Protein AF-A0A2D6LCW9-F1 (afdb_monomer_lite)

Radius of gyration: 24.45 Å; chains: 1; bounding box: 60×40×94 Å

Sequence (221 aa):
MKRINLFYSLLGLPATLILLGSCQAVFTYSPLEFLQRDVTSLPPEQQVGRAEDALSSGDTVEMKEAYDAVSSLLEASPEDTELQLLAADLAFGASGVTEVFTSILQDPEALAESTPEDLVEILDTLDLDLIAEGTTLIESAVAAEAEVAAPQLILASASIIASAADEAGGFEELATLDENDPADAEVIDKLESAQQLLGAVEDEGTADLLEMLGIDFSFGG

Secondary structure (DSSP, 8-state):
----SSHHHHHHHHHHHHHHHHHHHHHHT-TTGGGSPPGGGS-HHHHHHHHHHHHHHT-HHHHHHHHHHHHHHHTT-TT-HHHHHHHHHHHHHHHTHHHHHHHHHH-HHHHHH--HHHHHHHHTTS-HHHHHHHHHHHHHHHHTT----HHHHHHHHHHHHHHHHHHHTSTTGGGT--TT-TTTHHHHHHHHHHHHHHHT---HHHHHHHHHTT-------

pLDDT: mean 82.86, std 15.73, range [36.31, 98.25]

Structure (mmCIF, N/CA/C/O backbone):
data_AF-A0A2D6LCW9-F1
#
_entry.id   AF-A0A2D6LCW9-F1
#
loop_
_atom_site.group_PDB
_atom_site.id
_atom_site.type_symbol
_atom_site.label_atom_id
_atom_site.label_alt_id
_atom_site.label_comp_id
_atom_site.label_asym_id
_atom_site.label_entity_id
_atom_site.label_seq_id
_atom_site.pdbx_PDB_ins_code
_atom_site.Cartn_x
_atom_site.Cartn_y
_atom_site.Cartn_z
_atom_site.occupancy
_atom_site.B_iso_or_equiv
_atom_site.auth_seq_id
_atom_site.auth_comp_id
_atom_site.auth_asym_id
_atom_site.auth_atom_id
_atom_site.pdbx_PDB_model_num
ATOM 1 N N . MET A 1 1 ? 38.816 -6.719 63.537 1.00 43.38 1 MET A N 1
ATOM 2 C CA . MET A 1 1 ? 38.985 -7.034 62.100 1.00 43.38 1 MET A CA 1
ATOM 3 C C . MET A 1 1 ? 37.615 -7.378 61.515 1.00 43.38 1 MET A C 1
ATOM 5 O O . MET A 1 1 ? 37.068 -8.406 61.877 1.00 43.38 1 MET A O 1
ATOM 9 N N . LYS A 1 2 ? 37.025 -6.496 60.691 1.00 53.12 2 LYS A N 1
ATOM 10 C CA . LYS A 1 2 ? 35.757 -6.710 59.961 1.00 53.12 2 LYS A CA 1
ATOM 11 C C . LYS A 1 2 ? 36.098 -6.837 58.471 1.00 53.12 2 LYS A C 1
ATOM 13 O O . LYS A 1 2 ? 36.363 -5.832 57.824 1.00 53.12 2 LYS A O 1
ATOM 18 N N . ARG A 1 3 ? 36.169 -8.064 57.953 1.00 55.22 3 ARG A N 1
ATOM 19 C CA . ARG A 1 3 ? 36.434 -8.386 56.538 1.00 55.22 3 ARG A CA 1
ATOM 20 C C . ARG A 1 3 ? 35.425 -9.438 56.069 1.00 55.22 3 ARG A C 1
ATOM 22 O O . ARG A 1 3 ? 35.807 -10.578 55.866 1.00 55.22 3 ARG A O 1
ATOM 29 N N . ILE A 1 4 ? 34.133 -9.103 56.014 1.00 57.94 4 ILE A N 1
ATOM 30 C CA . ILE A 1 4 ? 33.093 -10.060 55.569 1.00 57.94 4 ILE A CA 1
ATOM 31 C C . ILE A 1 4 ? 32.103 -9.464 54.542 1.00 57.94 4 ILE A C 1
ATOM 33 O O . ILE A 1 4 ? 31.451 -10.216 53.832 1.00 57.94 4 ILE A O 1
ATOM 37 N N . ASN A 1 5 ? 32.053 -8.144 54.319 1.00 53.59 5 ASN A N 1
ATOM 38 C CA . ASN A 1 5 ? 30.922 -7.560 53.571 1.00 53.59 5 ASN A CA 1
ATOM 39 C C . ASN A 1 5 ? 31.171 -7.215 52.088 1.00 53.59 5 ASN A C 1
ATOM 41 O O . ASN A 1 5 ? 30.240 -6.770 51.430 1.00 53.59 5 ASN A O 1
ATOM 45 N N . LEU A 1 6 ? 32.375 -7.412 51.533 1.00 53.91 6 LEU A N 1
ATOM 46 C CA . LEU A 1 6 ? 32.642 -7.034 50.131 1.00 53.91 6 LEU A CA 1
ATOM 47 C C . LEU A 1 6 ? 32.265 -8.132 49.113 1.00 53.91 6 LEU A C 1
ATOM 49 O O . LEU A 1 6 ? 31.946 -7.825 47.971 1.00 53.91 6 LEU A O 1
ATOM 53 N N . PHE A 1 7 ? 32.266 -9.406 49.523 1.00 54.88 7 PHE A N 1
ATOM 54 C CA . PHE A 1 7 ? 32.028 -10.541 48.616 1.00 54.88 7 PHE A CA 1
ATOM 55 C C . PHE A 1 7 ? 30.551 -10.704 48.221 1.00 54.88 7 PHE A C 1
ATOM 57 O O . PHE A 1 7 ? 30.253 -11.061 47.085 1.00 54.88 7 PHE A O 1
ATOM 64 N N . TYR A 1 8 ? 29.619 -10.372 49.121 1.00 55.25 8 TYR A N 1
ATOM 65 C CA . TYR A 1 8 ? 28.180 -10.447 48.839 1.00 55.25 8 TYR A CA 1
ATOM 66 C C . TYR A 1 8 ? 27.700 -9.375 47.849 1.00 55.25 8 TYR A C 1
ATOM 68 O O . TYR A 1 8 ? 26.747 -9.615 47.114 1.00 55.25 8 TYR A O 1
ATOM 76 N N . SER A 1 9 ? 28.381 -8.225 47.767 1.00 55.34 9 SER A N 1
ATOM 77 C CA . SER A 1 9 ? 27.997 -7.160 46.829 1.00 55.34 9 SER A CA 1
ATOM 78 C C . SER A 1 9 ? 28.422 -7.449 45.385 1.00 55.34 9 SER A C 1
ATOM 80 O O . SER A 1 9 ? 27.789 -6.943 44.464 1.00 55.34 9 SER A O 1
ATOM 82 N N . LEU A 1 10 ? 29.465 -8.265 45.175 1.00 56.38 10 LEU A N 1
ATOM 83 C CA . LEU A 1 10 ? 29.962 -8.607 43.836 1.00 56.38 10 LEU A CA 1
ATOM 84 C C . LEU A 1 10 ? 29.185 -9.778 43.205 1.00 56.38 10 LEU A C 1
ATOM 86 O O . LEU A 1 10 ? 29.080 -9.857 41.986 1.00 56.38 10 LEU A O 1
ATOM 90 N N . LEU A 1 11 ? 28.613 -10.666 44.030 1.00 57.69 11 LEU A N 1
ATOM 91 C CA . LEU A 1 11 ? 27.822 -11.817 43.572 1.00 57.69 11 LEU A CA 1
ATOM 92 C C . LEU A 1 11 ? 26.332 -11.489 43.349 1.00 57.69 11 LEU A C 1
ATOM 94 O O . LEU A 1 11 ? 25.653 -12.208 42.623 1.00 57.69 11 LEU A O 1
ATOM 98 N N . GLY A 1 12 ? 25.818 -10.410 43.953 1.00 61.44 12 GLY A N 1
ATOM 99 C CA . GLY A 1 12 ? 24.414 -10.003 43.807 1.00 61.44 12 GLY A CA 1
ATOM 100 C C . GLY A 1 12 ? 24.083 -9.369 42.452 1.00 61.44 12 GLY A C 1
ATOM 101 O O . GLY A 1 12 ? 23.011 -9.611 41.911 1.00 61.44 12 GLY A O 1
ATOM 102 N N . LEU A 1 13 ? 25.012 -8.607 41.868 1.00 68.12 13 LEU A N 1
ATOM 103 C CA . LEU A 1 13 ? 24.807 -7.908 40.595 1.00 68.12 13 LEU A CA 1
ATOM 104 C C . LEU A 1 13 ? 24.546 -8.847 39.391 1.00 68.12 13 LEU A C 1
ATOM 106 O O . LEU A 1 13 ? 23.596 -8.585 38.653 1.00 68.12 13 LEU A O 1
ATOM 110 N N . PRO A 1 14 ? 25.287 -9.962 39.196 1.00 69.19 14 PRO A N 1
ATOM 111 C CA . PRO A 1 14 ? 24.982 -10.896 38.111 1.00 69.19 14 PRO A CA 1
ATOM 112 C C . PRO A 1 14 ? 23.673 -11.671 38.332 1.00 69.19 14 PRO A C 1
ATOM 114 O O . PRO A 1 14 ? 22.967 -11.939 37.367 1.00 69.19 14 PRO A O 1
ATOM 117 N N . ALA A 1 15 ? 23.294 -11.983 39.578 1.00 68.75 15 ALA A N 1
ATOM 118 C CA . ALA A 1 15 ? 22.028 -12.665 39.868 1.00 68.75 15 ALA A CA 1
ATOM 119 C C . ALA A 1 15 ? 20.802 -11.789 39.540 1.00 68.75 15 ALA A C 1
ATOM 121 O O . ALA A 1 15 ? 19.811 -12.287 39.007 1.00 68.75 15 ALA A O 1
ATOM 122 N N . THR A 1 16 ? 20.889 -10.480 39.792 1.00 65.25 16 THR A N 1
ATOM 123 C CA . THR A 1 16 ? 19.842 -9.518 39.416 1.00 65.25 16 THR A CA 1
ATOM 124 C C . THR A 1 16 ? 19.761 -9.321 37.898 1.00 65.25 16 THR A C 1
ATOM 126 O O . THR A 1 16 ? 18.662 -9.222 37.360 1.00 65.25 16 THR A O 1
ATOM 129 N N . LEU A 1 17 ? 20.897 -9.325 37.188 1.00 66.69 17 LEU A N 1
ATOM 130 C CA . LEU A 1 17 ? 20.927 -9.238 35.719 1.00 66.69 17 LEU A CA 1
ATOM 131 C C . LEU A 1 17 ? 20.328 -10.482 35.040 1.00 66.69 17 LEU A C 1
ATOM 133 O O . LEU A 1 17 ? 19.620 -10.342 34.047 1.00 66.69 17 LEU A O 1
ATOM 137 N N . ILE A 1 18 ? 20.543 -11.680 35.594 1.00 67.56 18 ILE A N 1
ATOM 138 C CA . ILE A 1 18 ? 19.941 -12.922 35.074 1.00 67.56 18 ILE A CA 1
ATOM 139 C C . ILE A 1 18 ? 18.415 -12.919 35.266 1.00 67.56 18 ILE A C 1
ATOM 141 O O . ILE A 1 18 ? 17.694 -13.305 34.351 1.00 67.56 18 ILE A O 1
ATOM 145 N N . LEU A 1 19 ? 17.917 -12.423 36.406 1.00 62.66 19 LEU A N 1
ATOM 146 C CA . LEU A 1 19 ? 16.476 -12.281 36.665 1.00 62.66 19 LEU A CA 1
ATOM 147 C C . LEU A 1 19 ? 15.796 -11.268 35.729 1.00 62.66 19 LEU A C 1
ATOM 149 O O . LEU A 1 19 ? 14.672 -11.507 35.294 1.00 62.66 19 LEU A O 1
ATOM 153 N N . LEU A 1 20 ? 16.475 -10.168 35.387 1.00 61.16 20 LEU A N 1
ATOM 154 C CA . LEU A 1 20 ? 15.957 -9.168 34.445 1.00 61.16 20 LEU A CA 1
ATOM 155 C C . LEU A 1 20 ? 15.974 -9.673 32.991 1.00 61.16 20 LEU A C 1
ATOM 157 O O . LEU A 1 20 ? 15.027 -9.408 32.254 1.00 61.16 20 LEU A O 1
ATOM 161 N N . GLY A 1 21 ? 16.985 -10.454 32.593 1.00 59.06 21 GLY A N 1
ATOM 162 C CA . GLY A 1 21 ? 17.051 -11.069 31.260 1.00 59.06 21 GLY A CA 1
ATOM 163 C C . GLY A 1 21 ? 15.956 -12.114 31.009 1.00 59.06 21 GLY A C 1
ATOM 164 O O . GLY A 1 21 ? 15.438 -12.212 29.900 1.00 59.06 21 GLY A O 1
ATOM 165 N N . SER A 1 22 ? 15.528 -12.846 32.045 1.00 54.44 22 SER A N 1
ATOM 166 C CA . SER A 1 22 ? 14.415 -13.802 31.942 1.00 54.44 22 SER A CA 1
ATOM 167 C C . SER A 1 22 ? 13.027 -13.161 31.815 1.00 54.44 22 SER A C 1
ATOM 169 O O . SER A 1 22 ? 12.089 -13.852 31.430 1.00 54.44 22 SER A O 1
ATOM 171 N N . CYS A 1 23 ? 12.868 -11.863 32.096 1.00 56.41 23 CYS A N 1
ATOM 172 C CA . CYS A 1 23 ? 11.573 -11.195 31.940 1.00 56.41 23 CYS A CA 1
ATOM 173 C C . CYS A 1 23 ? 11.232 -10.889 30.475 1.00 56.41 23 CYS A C 1
ATOM 175 O O . CYS A 1 23 ? 10.059 -10.933 30.122 1.00 56.41 23 CYS A O 1
ATOM 177 N N . GLN A 1 24 ? 12.213 -10.628 29.604 1.00 53.66 24 GLN A N 1
ATOM 178 C CA . GLN A 1 24 ? 11.909 -10.326 28.198 1.00 53.66 24 GLN A CA 1
ATOM 179 C C . GLN A 1 24 ? 11.411 -11.557 27.426 1.00 53.66 24 GLN A C 1
ATOM 181 O O . GLN A 1 24 ? 10.497 -11.446 26.616 1.00 53.66 24 GLN A O 1
ATOM 186 N N . ALA A 1 25 ? 11.899 -12.757 27.753 1.00 54.72 25 ALA A N 1
ATOM 187 C CA . ALA A 1 25 ? 11.428 -13.987 27.114 1.00 54.72 25 ALA A CA 1
ATOM 188 C C . ALA A 1 25 ? 9.961 -14.340 27.451 1.00 54.72 25 ALA A C 1
ATOM 190 O O . ALA A 1 25 ? 9.296 -14.989 26.652 1.00 54.72 25 ALA A O 1
ATOM 191 N N . VAL A 1 26 ? 9.439 -13.900 28.604 1.00 54.97 26 VAL A N 1
ATOM 192 C CA . VAL A 1 26 ? 8.069 -14.225 29.056 1.00 54.97 26 VAL A CA 1
ATOM 193 C C . VAL A 1 26 ? 7.008 -13.306 28.442 1.00 54.97 26 VAL A C 1
ATOM 195 O O . VAL A 1 26 ? 5.865 -13.725 28.304 1.00 54.97 26 VAL A O 1
ATOM 198 N N . PHE A 1 27 ? 7.361 -12.078 28.047 1.00 52.53 27 PHE A N 1
ATOM 199 C CA . PHE A 1 27 ? 6.427 -11.183 27.350 1.00 52.53 27 PHE A CA 1
ATOM 200 C C . PHE A 1 27 ? 6.440 -11.359 25.829 1.00 52.53 27 PHE A C 1
ATOM 202 O O . PHE A 1 27 ? 5.420 -11.103 25.205 1.00 52.53 27 PHE A O 1
ATOM 209 N N . THR A 1 28 ? 7.549 -11.835 25.252 1.00 54.38 28 THR A N 1
ATOM 210 C CA . THR A 1 28 ? 7.649 -12.058 23.795 1.00 54.38 28 THR A CA 1
ATOM 211 C C . THR A 1 28 ? 7.001 -13.379 23.363 1.00 54.38 28 THR A C 1
ATOM 213 O O . THR A 1 28 ? 6.452 -13.468 22.281 1.00 54.38 28 THR A O 1
ATOM 216 N N . TYR A 1 29 ? 7.008 -14.395 24.233 1.00 52.84 29 TYR A N 1
ATOM 217 C CA . TYR A 1 29 ? 6.177 -15.597 24.105 1.00 52.84 29 TYR A CA 1
ATOM 218 C C . TYR A 1 29 ? 5.198 -15.622 25.275 1.00 52.84 29 TYR A C 1
ATOM 220 O O . TYR A 1 29 ? 5.296 -16.451 26.184 1.00 52.84 29 TYR A O 1
ATOM 228 N N . SER A 1 30 ? 4.304 -14.636 25.317 1.00 56.72 30 SER A N 1
ATOM 229 C CA . SER A 1 30 ? 3.276 -14.596 26.347 1.00 56.72 30 SER A CA 1
ATOM 230 C C . SER A 1 30 ? 2.265 -15.708 26.053 1.00 56.72 30 SER A C 1
ATOM 232 O O . SER A 1 30 ? 1.577 -15.640 25.038 1.00 56.72 30 SER A O 1
ATOM 234 N N . PRO A 1 31 ? 2.063 -16.701 26.942 1.00 59.84 31 PRO A N 1
ATOM 235 C CA . PRO A 1 31 ? 1.003 -17.707 26.800 1.00 59.84 31 PRO A CA 1
ATOM 236 C C . PRO A 1 31 ? -0.416 -17.103 26.895 1.00 59.84 31 PRO A C 1
ATOM 238 O O . PRO A 1 31 ? -1.383 -17.831 27.094 1.00 59.84 31 PRO A O 1
ATOM 241 N N . LEU A 1 32 ? -0.531 -15.774 26.801 1.00 61.75 32 LEU A N 1
ATOM 242 C CA . LEU A 1 32 ? -1.746 -14.980 26.715 1.00 61.75 32 LEU A CA 1
ATOM 243 C C . LEU A 1 32 ? -2.017 -14.488 25.284 1.00 61.75 32 LEU A C 1
ATOM 245 O O . LEU A 1 32 ? -2.926 -13.683 25.130 1.00 61.75 32 LEU A O 1
ATOM 249 N N . GLU A 1 33 ? -1.312 -14.960 24.248 1.00 64.94 33 GLU A N 1
ATOM 250 C CA . GLU A 1 33 ? -1.766 -14.776 22.853 1.00 64.94 33 GLU A CA 1
ATOM 251 C C . GLU A 1 33 ? -3.235 -15.206 22.692 1.00 64.94 33 GLU A C 1
ATOM 253 O O . GLU A 1 33 ? -4.013 -14.522 22.047 1.00 64.94 33 GLU A O 1
ATOM 258 N N . PHE A 1 34 ? -3.686 -16.242 23.416 1.00 67.81 34 PHE A N 1
ATOM 259 C CA . PHE A 1 34 ? -5.104 -16.638 23.422 1.00 67.81 34 PHE A CA 1
ATOM 260 C C . PHE A 1 34 ? -6.062 -15.592 24.034 1.00 67.81 34 PHE A C 1
ATOM 262 O O . PHE A 1 34 ? -7.274 -15.692 23.852 1.00 67.81 34 PHE A O 1
ATOM 269 N N . LEU A 1 35 ? -5.549 -14.645 24.829 1.00 69.31 35 LEU A N 1
ATOM 270 C CA . LEU A 1 35 ? -6.319 -13.522 25.373 1.00 69.31 35 LEU A CA 1
ATOM 271 C C . LEU A 1 35 ? -6.223 -12.270 24.501 1.00 69.31 35 LEU A C 1
ATOM 273 O O . LEU A 1 35 ? -6.911 -11.293 24.814 1.00 69.31 35 LEU A O 1
ATOM 277 N N . GLN A 1 36 ? -5.397 -12.266 23.450 1.00 71.69 36 GLN A N 1
ATOM 278 C CA . GLN A 1 36 ? -5.452 -11.203 22.458 1.00 71.69 36 GLN A CA 1
ATOM 279 C C . GLN A 1 36 ? -6.825 -11.289 21.789 1.00 71.69 36 GLN A C 1
ATOM 281 O O . GLN A 1 36 ? -7.275 -12.348 21.350 1.00 71.69 36 GLN A O 1
ATOM 286 N N . ARG A 1 37 ? -7.576 -10.192 21.890 1.00 74.06 37 ARG A N 1
ATOM 287 C CA . ARG A 1 37 ? -8.973 -10.147 21.473 1.00 74.06 37 ARG A CA 1
ATOM 288 C C . ARG A 1 37 ? -8.981 -10.117 19.950 1.00 74.06 37 ARG A C 1
ATOM 290 O O . ARG A 1 37 ? -8.394 -9.206 19.384 1.00 74.06 37 ARG A O 1
ATOM 297 N N . ASP A 1 38 ? -9.650 -11.086 19.333 1.00 81.94 38 ASP A N 1
ATOM 298 C CA . ASP A 1 38 ? -9.863 -11.130 17.885 1.00 81.94 38 ASP A CA 1
ATOM 299 C C . ASP A 1 38 ? -10.424 -9.783 17.402 1.00 81.94 38 ASP A C 1
ATOM 301 O O . ASP A 1 38 ? -11.496 -9.354 17.853 1.00 81.94 38 ASP A O 1
ATOM 305 N N . VAL A 1 39 ? -9.669 -9.104 16.534 1.00 81.00 39 VAL A N 1
ATOM 306 C CA . VAL A 1 39 ? -9.971 -7.752 16.044 1.00 81.00 39 VAL A CA 1
ATOM 307 C C . VAL A 1 39 ? -11.292 -7.742 15.274 1.00 81.00 39 VAL A C 1
ATOM 309 O O . VAL A 1 39 ? -12.098 -6.825 15.433 1.00 81.00 39 VAL A O 1
ATOM 312 N N . THR A 1 40 ? -11.601 -8.816 14.551 1.00 85.12 40 THR A N 1
ATOM 313 C CA . THR A 1 40 ? -12.844 -8.933 13.773 1.00 85.12 40 THR A CA 1
ATOM 314 C C . THR A 1 40 ? -14.091 -9.030 14.661 1.00 85.12 40 THR A C 1
ATOM 316 O O . THR A 1 40 ? -15.205 -8.723 14.239 1.00 85.12 40 THR A O 1
ATOM 319 N N . SER A 1 41 ? -13.921 -9.402 15.936 1.00 86.38 41 SER A N 1
ATOM 320 C CA . SER A 1 41 ? -15.011 -9.504 16.916 1.00 86.38 41 SER A CA 1
ATOM 321 C C . SER A 1 41 ? -15.340 -8.183 17.626 1.00 86.38 41 SER A C 1
ATOM 323 O O . SER A 1 41 ? -16.285 -8.118 18.424 1.00 86.38 41 SER A O 1
ATOM 325 N N . LEU A 1 42 ? -14.552 -7.127 17.392 1.00 90.44 42 LEU A N 1
ATOM 326 C CA . LEU A 1 42 ? -14.757 -5.818 18.011 1.00 90.44 42 LEU A CA 1
ATOM 327 C C . LEU A 1 42 ? -15.945 -5.076 17.365 1.00 90.44 42 LEU A C 1
ATOM 329 O O . LEU A 1 42 ? -16.265 -5.317 16.205 1.00 90.44 42 LEU A O 1
ATOM 333 N N . PRO A 1 43 ? -16.601 -4.135 18.071 1.00 94.38 43 PRO A N 1
ATOM 334 C CA . PRO A 1 43 ? -17.509 -3.181 17.429 1.00 94.38 43 PRO A CA 1
ATOM 335 C C . PRO A 1 43 ? -16.788 -2.374 16.330 1.00 94.38 43 PRO A C 1
ATOM 337 O O . PRO A 1 43 ? -15.618 -2.060 16.542 1.00 94.38 43 PRO A O 1
ATOM 340 N N . PRO A 1 44 ? -17.462 -1.962 15.236 1.00 94.88 44 PRO A N 1
ATOM 341 C CA . PRO A 1 44 ? -16.819 -1.280 14.103 1.00 94.88 44 PRO A CA 1
ATOM 342 C C . PRO A 1 44 ? -15.927 -0.094 14.496 1.00 94.88 44 PRO A C 1
ATOM 344 O O . PRO A 1 44 ? -14.772 -0.036 14.101 1.00 94.88 44 PRO A O 1
ATOM 347 N N . GLU A 1 45 ? -16.399 0.785 15.385 1.00 94.56 45 GLU A N 1
ATOM 348 C CA . GLU A 1 45 ? -15.614 1.931 15.879 1.00 94.56 45 GLU A CA 1
ATOM 349 C C . GLU A 1 45 ? -14.301 1.513 16.573 1.00 94.56 45 GLU A C 1
ATOM 351 O O . GLU A 1 45 ? -13.298 2.216 16.502 1.00 94.56 45 GLU A O 1
ATOM 356 N N . GLN A 1 46 ? -14.287 0.359 17.251 1.00 94.94 46 GLN A N 1
ATOM 357 C CA . GLN A 1 46 ? -13.075 -0.173 17.883 1.00 94.94 46 GLN A CA 1
ATOM 358 C C . GLN A 1 46 ? -12.141 -0.843 16.872 1.00 94.94 46 GLN A C 1
ATOM 360 O O . GLN A 1 46 ? -10.944 -0.895 17.133 1.00 94.94 46 GLN A O 1
ATOM 365 N N . GLN A 1 47 ? -12.665 -1.360 15.755 1.00 95.69 47 GLN A N 1
ATOM 366 C CA . GLN A 1 47 ? -11.838 -1.888 14.666 1.00 95.69 47 GLN A CA 1
ATOM 367 C C . GLN A 1 47 ? -11.093 -0.749 13.968 1.00 95.69 47 GLN A C 1
ATOM 369 O O . GLN A 1 47 ? -9.881 -0.840 13.817 1.00 95.69 47 GLN A O 1
ATOM 374 N N . VAL A 1 48 ? -11.784 0.357 13.667 1.00 96.94 48 VAL A N 1
ATOM 375 C CA . VAL A 1 48 ? -11.176 1.567 13.084 1.00 96.94 48 VAL A CA 1
ATOM 376 C C . VAL A 1 48 ? -10.080 2.130 13.991 1.00 96.94 48 VAL A C 1
ATOM 378 O O . VAL A 1 48 ? -8.952 2.307 13.549 1.00 96.94 48 VAL A O 1
ATOM 381 N N . GLY A 1 49 ? -10.352 2.309 15.289 1.00 96.31 49 GLY A N 1
ATOM 382 C CA . GLY A 1 49 ? -9.314 2.783 16.215 1.00 96.31 49 GLY A CA 1
ATOM 383 C C . GLY A 1 49 ? -8.115 1.828 16.324 1.00 96.31 49 GLY A C 1
ATOM 384 O O . GLY A 1 49 ? -6.977 2.269 16.441 1.00 96.31 49 GLY A O 1
ATOM 385 N N . ARG A 1 50 ? -8.344 0.508 16.240 1.00 94.44 50 ARG A N 1
ATOM 386 C CA . ARG A 1 50 ? -7.255 -0.482 16.231 1.00 94.44 50 ARG A CA 1
ATOM 387 C C . ARG A 1 50 ? -6.438 -0.422 14.938 1.00 94.44 50 ARG A C 1
ATOM 389 O O . ARG A 1 50 ? -5.231 -0.631 14.994 1.00 94.44 50 ARG A O 1
ATOM 396 N N . ALA A 1 51 ? -7.080 -0.136 13.812 1.00 96.94 51 ALA A N 1
ATOM 397 C CA . ALA A 1 51 ? -6.433 0.078 12.526 1.00 96.94 51 ALA A CA 1
ATOM 398 C C . ALA A 1 51 ? -5.518 1.311 12.527 1.00 96.94 51 ALA A C 1
ATOM 400 O O . ALA A 1 51 ? -4.364 1.219 12.114 1.00 96.94 51 ALA A O 1
ATOM 401 N N . GLU A 1 52 ? -5.980 2.434 13.075 1.00 97.44 52 GLU A N 1
ATOM 402 C CA . GLU A 1 52 ? -5.156 3.641 13.243 1.00 97.44 52 GLU A CA 1
ATOM 403 C C . GLU A 1 52 ? -3.945 3.395 14.167 1.00 97.44 52 GLU A C 1
ATOM 405 O O . GLU A 1 52 ? -2.827 3.850 13.889 1.00 97.44 52 GLU A O 1
ATOM 410 N N . ASP A 1 53 ? -4.144 2.635 15.251 1.00 96.62 53 ASP A N 1
ATOM 411 C CA . ASP A 1 53 ? -3.061 2.205 16.142 1.00 96.62 53 ASP A CA 1
ATOM 412 C C . ASP A 1 53 ? -2.046 1.311 15.403 1.00 96.62 53 ASP A C 1
ATOM 414 O O . ASP A 1 53 ? -0.837 1.477 15.586 1.00 96.62 53 ASP A O 1
ATOM 418 N N . ALA A 1 54 ? -2.521 0.386 14.560 1.00 96.25 54 ALA A N 1
ATOM 419 C CA . ALA A 1 54 ? -1.674 -0.508 13.772 1.00 96.25 54 ALA A CA 1
ATOM 420 C C . ALA A 1 54 ? -0.814 0.275 12.769 1.00 96.25 54 ALA A C 1
ATOM 422 O O . ALA A 1 54 ? 0.402 0.081 12.739 1.00 96.25 54 ALA A O 1
ATOM 423 N N . LEU A 1 55 ? -1.395 1.239 12.044 1.00 96.00 55 LEU A N 1
ATOM 424 C CA . LEU A 1 55 ? -0.641 2.156 11.176 1.00 96.00 55 LEU A CA 1
ATOM 425 C C . LEU A 1 55 ? 0.450 2.908 11.941 1.00 96.00 55 LEU A C 1
ATOM 427 O O . LEU A 1 55 ? 1.595 2.996 11.501 1.00 96.00 55 LEU A O 1
ATOM 431 N N . SER A 1 56 ? 0.110 3.412 13.127 1.00 96.19 56 SER A N 1
ATOM 432 C CA . SER A 1 56 ? 1.044 4.163 13.971 1.00 96.19 56 SER A CA 1
ATOM 433 C C . SER A 1 56 ? 2.179 3.300 14.537 1.00 96.19 56 SER A C 1
ATOM 435 O O . SER A 1 56 ? 3.213 3.835 14.943 1.00 96.19 56 SER A O 1
ATOM 437 N N . SER A 1 57 ? 1.990 1.980 14.609 1.00 95.38 57 SER A N 1
ATOM 438 C CA . SER A 1 57 ? 2.971 1.049 15.171 1.00 95.38 57 SER A CA 1
ATOM 439 C C . SER A 1 57 ? 4.140 0.758 14.227 1.00 95.38 57 SER A C 1
ATOM 441 O O . SER A 1 57 ? 5.242 0.479 14.703 1.00 95.38 57 SER A O 1
ATOM 443 N N . GLY A 1 58 ? 3.913 0.838 12.911 1.00 93.75 58 GLY A N 1
ATOM 444 C CA . GLY A 1 58 ? 4.874 0.381 11.907 1.00 93.75 58 GLY A CA 1
ATOM 445 C C . GLY A 1 58 ? 4.964 -1.146 11.762 1.00 93.75 58 GLY A C 1
ATOM 446 O O . GLY A 1 58 ? 5.784 -1.616 10.986 1.00 93.75 58 GLY A O 1
ATOM 447 N N . ASP A 1 59 ? 4.173 -1.931 12.501 1.00 94.88 59 ASP A N 1
ATOM 448 C CA . ASP A 1 59 ? 4.207 -3.395 12.438 1.00 94.88 59 ASP A CA 1
ATOM 449 C C . ASP A 1 59 ? 3.335 -3.909 11.282 1.00 94.88 59 ASP A C 1
ATOM 451 O O . ASP A 1 59 ? 2.106 -3.817 11.319 1.00 94.88 59 ASP A O 1
ATOM 455 N N . THR A 1 60 ? 3.976 -4.461 10.250 1.00 95.12 60 THR A N 1
ATOM 456 C CA . THR A 1 60 ? 3.306 -4.943 9.033 1.00 95.12 60 THR A CA 1
ATOM 457 C C . THR A 1 60 ? 2.326 -6.086 9.303 1.00 95.12 60 THR A C 1
ATOM 459 O O . THR A 1 60 ? 1.312 -6.203 8.612 1.00 95.12 60 THR A O 1
ATOM 462 N N . VAL A 1 61 ? 2.566 -6.899 10.338 1.00 94.44 61 VAL A N 1
ATOM 463 C CA . VAL A 1 61 ? 1.665 -7.990 10.729 1.00 94.44 61 VAL A CA 1
ATOM 464 C C . VAL A 1 61 ? 0.415 -7.422 11.392 1.00 94.44 61 VAL A C 1
ATOM 466 O O . VAL A 1 61 ? -0.692 -7.796 11.004 1.00 94.44 61 VAL A O 1
ATOM 469 N N . GLU A 1 62 ? 0.565 -6.479 12.332 1.00 94.56 62 GLU A N 1
ATOM 470 C CA . GLU A 1 62 ? -0.594 -5.811 12.946 1.00 94.56 62 GLU A CA 1
ATOM 471 C C . GLU A 1 62 ? -1.411 -5.030 11.904 1.00 94.56 62 GLU A C 1
ATOM 473 O O . GLU A 1 62 ? -2.643 -5.020 11.974 1.00 94.56 62 GLU A O 1
ATOM 478 N N . MET A 1 63 ? -0.755 -4.414 10.914 1.00 97.12 63 MET A N 1
ATOM 479 C CA . MET A 1 63 ? -1.443 -3.735 9.812 1.00 97.12 63 MET A CA 1
ATOM 480 C C . MET A 1 63 ? -2.230 -4.706 8.932 1.00 97.12 63 MET A C 1
ATOM 482 O O . MET A 1 63 ? -3.358 -4.387 8.568 1.00 97.12 63 MET A O 1
ATOM 486 N N . LYS A 1 64 ? -1.696 -5.899 8.628 1.00 96.81 64 LYS A N 1
ATOM 487 C CA . LYS A 1 64 ? -2.424 -6.907 7.837 1.00 96.81 64 LYS A CA 1
ATOM 488 C C . LYS A 1 64 ? -3.667 -7.411 8.575 1.00 96.81 64 LYS A C 1
ATOM 490 O O . LYS A 1 64 ? -4.742 -7.490 7.992 1.00 96.81 64 LYS A O 1
ATOM 495 N N . GLU A 1 65 ? -3.557 -7.684 9.874 1.00 94.75 65 GLU A N 1
ATOM 496 C CA . GLU A 1 65 ? -4.714 -8.088 10.689 1.00 94.75 65 GLU A CA 1
ATOM 497 C C . GLU A 1 65 ? -5.777 -6.982 10.779 1.00 94.75 65 GLU A C 1
ATOM 499 O O . GLU A 1 65 ? -6.982 -7.252 10.751 1.00 94.75 65 GLU A O 1
ATOM 504 N N . ALA A 1 66 ? -5.342 -5.726 10.894 1.00 96.56 66 ALA A N 1
ATOM 505 C CA . ALA A 1 66 ? -6.236 -4.578 10.872 1.00 96.56 66 ALA A CA 1
ATOM 506 C C . ALA A 1 66 ? -6.886 -4.375 9.495 1.00 96.56 66 ALA A C 1
ATOM 508 O O . ALA A 1 66 ? -8.075 -4.060 9.442 1.00 96.56 66 ALA A O 1
ATOM 509 N N . TYR A 1 67 ? -6.143 -4.595 8.407 1.00 97.50 67 TYR A N 1
ATOM 510 C CA . TYR A 1 67 ? -6.654 -4.558 7.039 1.00 97.50 67 TYR A CA 1
ATOM 511 C C . TYR A 1 67 ? -7.806 -5.547 6.867 1.00 97.50 67 TYR A C 1
ATOM 513 O O . TYR A 1 67 ? -8.902 -5.132 6.508 1.00 97.50 67 TYR A O 1
ATOM 521 N N . ASP A 1 68 ? -7.616 -6.817 7.233 1.00 96.31 68 ASP A N 1
ATOM 522 C CA . ASP A 1 68 ? -8.652 -7.851 7.103 1.00 96.31 68 ASP A CA 1
ATOM 523 C C . ASP A 1 68 ? -9.950 -7.477 7.854 1.00 96.31 68 ASP A C 1
ATOM 525 O O . ASP A 1 68 ? -11.071 -7.713 7.378 1.00 96.31 68 ASP A O 1
ATOM 529 N N . ALA A 1 69 ? -9.814 -6.857 9.032 1.00 95.50 69 ALA A N 1
ATOM 530 C CA . ALA A 1 69 ? -10.947 -6.370 9.813 1.00 95.50 69 ALA A CA 1
ATOM 531 C C . ALA A 1 69 ? -11.657 -5.187 9.129 1.00 95.50 69 ALA A C 1
ATOM 533 O O . ALA A 1 69 ? -12.882 -5.207 8.993 1.00 95.50 69 ALA A O 1
ATOM 534 N N . VAL A 1 70 ? -10.909 -4.184 8.657 1.00 96.94 70 VAL A N 1
ATOM 535 C CA . VAL A 1 70 ? -11.469 -3.007 7.969 1.00 96.94 70 VAL A CA 1
ATOM 536 C C . VAL A 1 70 ? -12.085 -3.388 6.620 1.00 96.94 70 VAL A C 1
ATOM 538 O O . VAL A 1 70 ? -13.188 -2.936 6.317 1.00 96.94 70 VAL A O 1
ATOM 541 N N . SER A 1 71 ? -11.464 -4.279 5.849 1.00 95.94 71 SER A N 1
ATOM 542 C CA . SER A 1 71 ? -12.012 -4.804 4.592 1.00 95.94 71 SER A CA 1
ATOM 543 C C . SER A 1 71 ? -13.358 -5.494 4.806 1.00 95.94 71 SER A C 1
ATOM 545 O O . SER A 1 71 ? -14.300 -5.271 4.048 1.00 95.94 71 SER A O 1
ATOM 547 N N . SER A 1 72 ? -13.515 -6.232 5.909 1.00 95.50 72 SER A N 1
ATOM 548 C CA . SER A 1 72 ? -14.809 -6.821 6.284 1.00 95.50 72 SER A CA 1
ATOM 549 C C . SER A 1 72 ? -15.883 -5.764 6.593 1.00 95.50 72 SER A C 1
ATOM 551 O O . SER A 1 72 ? -17.073 -6.003 6.373 1.00 95.50 72 SER A O 1
ATOM 553 N N . LEU A 1 73 ? -15.498 -4.590 7.110 1.00 96.06 73 LEU A N 1
ATOM 554 C CA . LEU A 1 73 ? -16.416 -3.458 7.289 1.00 96.06 73 LEU A CA 1
ATOM 555 C C . LEU A 1 73 ? -16.762 -2.799 5.949 1.00 96.06 73 LEU A C 1
ATOM 557 O O . LEU A 1 73 ? -17.924 -2.453 5.732 1.00 96.06 73 LEU A O 1
ATOM 561 N N . LEU A 1 74 ? -15.788 -2.674 5.045 1.00 96.38 74 LEU A N 1
ATOM 562 C CA . LEU A 1 74 ? -15.985 -2.140 3.695 1.00 96.38 74 LEU A CA 1
ATOM 563 C C . LEU A 1 74 ? -16.931 -2.995 2.855 1.00 96.38 74 LEU A C 1
ATOM 565 O O . LEU A 1 74 ? -17.744 -2.446 2.121 1.00 96.38 74 LEU A O 1
ATOM 569 N N . GLU A 1 75 ? -16.921 -4.321 3.004 1.00 95.56 75 GLU A N 1
ATOM 570 C CA . GLU A 1 75 ? -17.919 -5.179 2.347 1.00 95.56 75 GLU A CA 1
ATOM 571 C C . GLU A 1 75 ? -19.364 -4.796 2.720 1.00 95.56 75 GLU A C 1
ATOM 573 O O . GLU A 1 75 ? -20.288 -4.960 1.917 1.00 95.56 75 GLU A O 1
ATOM 578 N N . ALA A 1 76 ? -19.576 -4.284 3.937 1.00 96.31 76 ALA A N 1
ATOM 579 C CA . ALA A 1 76 ? -20.882 -3.836 4.411 1.00 96.31 76 ALA A CA 1
ATOM 580 C C . ALA A 1 76 ? -21.213 -2.384 4.018 1.00 96.31 76 ALA A C 1
ATOM 582 O O . ALA A 1 76 ? -22.399 -2.053 3.927 1.00 96.31 76 ALA A O 1
ATOM 583 N N . SER A 1 77 ? -20.192 -1.557 3.784 1.00 95.88 77 SER A N 1
ATOM 584 C CA . SER A 1 77 ? -20.295 -0.128 3.465 1.00 95.88 77 SER A CA 1
ATOM 585 C C . SER A 1 77 ? -19.282 0.262 2.373 1.00 95.88 77 SER A C 1
ATOM 587 O O . SER A 1 77 ? -18.340 1.007 2.650 1.00 95.88 77 SER A O 1
ATOM 589 N N . PRO A 1 78 ? -19.429 -0.241 1.134 1.00 95.88 78 PRO A N 1
ATOM 590 C CA . PRO A 1 78 ? -18.424 -0.058 0.086 1.00 95.88 78 PRO A CA 1
ATOM 591 C C . PRO A 1 78 ? -18.269 1.397 -0.361 1.00 95.88 78 PRO A C 1
ATOM 593 O O . PRO A 1 78 ? -17.269 1.731 -0.980 1.00 95.88 78 PRO A O 1
ATOM 596 N N . GLU A 1 79 ? -19.242 2.260 -0.079 1.00 95.75 79 GLU A N 1
ATOM 597 C CA . GLU A 1 79 ? -19.212 3.694 -0.369 1.00 95.75 79 GLU A CA 1
ATOM 598 C C . GLU A 1 79 ? -18.513 4.549 0.701 1.00 95.75 79 GLU A C 1
ATOM 600 O O . GLU A 1 79 ? -18.436 5.768 0.545 1.00 95.75 79 GLU A O 1
ATOM 605 N N . ASP A 1 80 ? -18.052 3.948 1.800 1.00 97.50 80 ASP A N 1
ATOM 606 C CA . ASP A 1 80 ? -17.375 4.669 2.877 1.00 97.50 80 ASP A CA 1
ATOM 607 C C . ASP A 1 80 ? -15.925 4.980 2.484 1.00 97.50 80 ASP A C 1
ATOM 609 O O . ASP A 1 80 ? -15.011 4.175 2.666 1.00 97.50 80 ASP A O 1
ATOM 613 N N . THR A 1 81 ? -15.720 6.165 1.910 1.00 97.75 81 THR A N 1
ATOM 614 C CA . THR A 1 81 ? -14.414 6.602 1.406 1.00 97.75 81 THR A CA 1
ATOM 615 C C . THR A 1 81 ? -13.373 6.758 2.513 1.00 97.75 81 THR A C 1
ATOM 617 O O . THR A 1 81 ? -12.194 6.542 2.262 1.00 97.75 81 THR A O 1
ATOM 620 N N . GLU A 1 82 ? -13.773 7.098 3.745 1.00 97.38 82 GLU A N 1
ATOM 621 C CA . GLU A 1 82 ? -12.833 7.178 4.873 1.00 97.38 82 GLU A CA 1
ATOM 622 C C . GLU A 1 82 ? -12.300 5.783 5.224 1.00 97.38 82 GLU A C 1
ATOM 624 O O . GLU A 1 82 ? -11.091 5.607 5.398 1.00 97.38 82 GLU A O 1
ATOM 629 N N . LEU A 1 83 ? -13.175 4.769 5.245 1.00 97.50 83 LEU A N 1
ATOM 630 C CA . LEU A 1 83 ? -12.751 3.377 5.414 1.00 97.50 83 LEU A CA 1
ATOM 631 C C . LEU A 1 83 ? -11.906 2.875 4.236 1.00 97.50 83 LEU A C 1
ATOM 633 O O . LEU A 1 83 ? -10.961 2.125 4.471 1.00 97.50 83 LEU A O 1
ATOM 637 N N . GLN A 1 84 ? -12.208 3.283 2.997 1.00 98.06 84 GLN A N 1
ATOM 638 C CA . GLN A 1 84 ? -11.408 2.905 1.823 1.00 98.06 84 GLN A CA 1
ATOM 639 C C . GLN A 1 84 ? -9.973 3.419 1.946 1.00 98.06 84 GLN A C 1
ATOM 641 O O . GLN A 1 84 ? -9.034 2.652 1.745 1.00 98.06 84 GLN A O 1
ATOM 646 N N . LEU A 1 85 ? -9.799 4.690 2.321 1.00 97.88 85 LEU A N 1
ATOM 647 C CA . LEU A 1 85 ? -8.478 5.294 2.504 1.00 97.88 85 LEU A CA 1
ATOM 648 C C . LEU A 1 85 ? -7.708 4.643 3.657 1.00 97.88 85 LEU A C 1
ATOM 650 O O . LEU A 1 85 ? -6.529 4.334 3.504 1.00 97.88 85 LEU A O 1
ATOM 654 N N . LEU A 1 86 ? -8.378 4.361 4.779 1.00 98.00 86 LEU A N 1
ATOM 655 C CA . LEU A 1 86 ? -7.760 3.650 5.900 1.00 98.00 86 LEU A CA 1
ATOM 656 C C . LEU A 1 86 ? -7.319 2.233 5.507 1.00 98.00 86 LEU A C 1
ATOM 658 O O . LEU A 1 86 ? -6.220 1.804 5.859 1.00 98.00 86 LEU A O 1
ATOM 662 N N . ALA A 1 87 ? -8.161 1.502 4.774 1.00 98.25 87 ALA A N 1
ATOM 663 C CA . ALA A 1 87 ? -7.821 0.178 4.265 1.00 98.25 87 ALA A CA 1
ATOM 664 C C . ALA A 1 87 ? -6.663 0.237 3.260 1.00 98.25 87 ALA A C 1
ATOM 666 O O . ALA A 1 87 ? -5.791 -0.625 3.307 1.00 98.25 87 ALA A O 1
ATOM 667 N N . ALA A 1 88 ? -6.610 1.261 2.405 1.00 98.06 88 ALA A N 1
ATOM 668 C CA . ALA A 1 88 ? -5.503 1.454 1.476 1.00 98.06 88 ALA A CA 1
ATOM 669 C C . ALA A 1 88 ? -4.176 1.686 2.210 1.00 98.06 88 ALA A C 1
ATOM 671 O O . ALA A 1 88 ? -3.192 1.007 1.920 1.00 98.06 88 ALA A O 1
ATOM 672 N N . ASP A 1 89 ? -4.156 2.577 3.207 1.00 97.81 89 ASP A N 1
ATOM 673 C CA . ASP A 1 89 ? -2.962 2.833 4.025 1.00 97.81 89 ASP A CA 1
ATOM 674 C C . ASP A 1 89 ? -2.479 1.567 4.734 1.00 97.81 89 ASP A C 1
ATOM 676 O O . ASP A 1 89 ? -1.278 1.289 4.779 1.00 97.81 89 ASP A O 1
ATOM 680 N N . LEU A 1 90 ? -3.413 0.782 5.278 1.00 97.88 90 LEU A N 1
ATOM 681 C CA . LEU A 1 90 ? -3.100 -0.487 5.925 1.00 97.88 90 LEU A CA 1
ATOM 682 C C . LEU A 1 90 ? -2.552 -1.510 4.937 1.00 97.88 90 LEU A C 1
ATOM 684 O O . LEU A 1 90 ? -1.578 -2.179 5.265 1.00 97.88 90 LEU A O 1
ATOM 688 N N . ALA A 1 91 ? -3.142 -1.623 3.748 1.00 98.00 91 ALA A N 1
ATOM 689 C CA . ALA A 1 91 ? -2.686 -2.540 2.711 1.00 98.00 91 ALA A CA 1
ATOM 690 C C . ALA A 1 91 ? -1.263 -2.186 2.255 1.00 98.00 91 ALA A C 1
ATOM 692 O O . ALA A 1 91 ? -0.378 -3.043 2.247 1.00 98.00 91 ALA A O 1
ATOM 693 N N . PHE A 1 92 ? -0.997 -0.904 1.990 1.00 96.56 92 PHE A N 1
ATOM 694 C CA . PHE A 1 92 ? 0.342 -0.430 1.655 1.00 96.56 92 PHE A CA 1
ATOM 695 C C . PHE A 1 92 ? 1.339 -0.658 2.796 1.00 96.56 92 PHE A C 1
ATOM 697 O O . PHE A 1 92 ? 2.421 -1.202 2.573 1.00 96.56 92 PHE A O 1
ATOM 704 N N . GLY A 1 93 ? 0.980 -0.316 4.031 1.00 96.50 93 GLY A N 1
ATOM 705 C CA . GLY A 1 93 ? 1.835 -0.563 5.188 1.00 96.50 93 GLY A CA 1
ATOM 706 C C . GLY A 1 93 ? 2.136 -2.052 5.392 1.00 96.50 93 GLY A C 1
ATOM 707 O O . GLY A 1 93 ? 3.298 -2.437 5.499 1.00 96.50 93 GLY A O 1
ATOM 708 N N . ALA A 1 94 ? 1.109 -2.901 5.352 1.00 97.12 94 ALA A N 1
ATOM 709 C CA . ALA A 1 94 ? 1.223 -4.350 5.493 1.00 97.12 94 ALA A CA 1
ATOM 710 C C . ALA A 1 94 ? 2.020 -5.007 4.358 1.00 97.12 94 ALA A C 1
ATOM 712 O O . ALA A 1 94 ? 2.688 -6.014 4.590 1.00 97.12 94 ALA A O 1
ATOM 713 N N . SER A 1 95 ? 1.988 -4.432 3.153 1.00 96.19 95 SER A N 1
ATOM 714 C CA . SER A 1 95 ? 2.753 -4.943 2.013 1.00 96.19 95 SER A CA 1
ATOM 715 C C . SER A 1 95 ? 4.260 -4.709 2.102 1.00 96.19 95 SER A C 1
ATOM 717 O O . SER A 1 95 ? 5.008 -5.321 1.3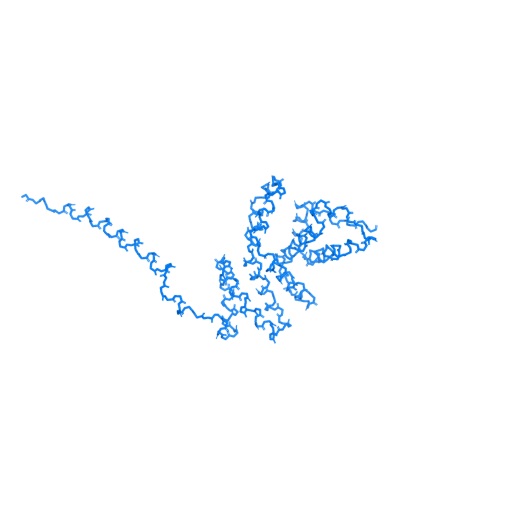44 1.00 96.19 95 SER A O 1
ATOM 719 N N . GLY A 1 96 ? 4.706 -3.810 2.987 1.00 93.94 96 GLY A N 1
ATOM 720 C CA . GLY A 1 96 ? 6.102 -3.383 3.098 1.00 93.94 96 GLY A CA 1
ATOM 721 C C . GLY A 1 96 ? 6.509 -2.269 2.125 1.00 93.94 96 GLY A C 1
ATOM 722 O O . GLY A 1 96 ? 7.611 -1.728 2.247 1.00 93.94 96 GLY A O 1
ATOM 723 N N . VAL A 1 97 ? 5.635 -1.849 1.197 1.00 91.62 97 VAL A N 1
ATOM 724 C CA . VAL A 1 97 ? 5.988 -0.831 0.188 1.00 91.62 97 VAL A CA 1
ATOM 725 C C . VAL A 1 97 ? 6.350 0.515 0.824 1.00 91.62 97 VAL A C 1
ATOM 727 O O . VAL A 1 97 ? 7.235 1.215 0.335 1.00 91.62 97 VAL A O 1
ATOM 730 N N . THR A 1 98 ? 5.741 0.858 1.963 1.00 90.38 98 THR A N 1
ATOM 731 C CA . THR A 1 98 ? 6.036 2.097 2.698 1.00 90.38 98 THR A CA 1
ATOM 732 C C . THR A 1 98 ? 7.479 2.137 3.203 1.00 90.38 98 THR A C 1
ATOM 734 O O . THR A 1 98 ? 8.113 3.196 3.182 1.00 90.38 98 THR A O 1
ATOM 737 N N . GLU A 1 99 ? 8.030 0.998 3.631 1.00 89.19 99 GLU A N 1
ATOM 738 C CA . GLU A 1 99 ? 9.418 0.898 4.094 1.00 89.19 99 GLU A CA 1
ATOM 739 C C . GLU A 1 99 ? 10.394 1.032 2.927 1.00 89.19 99 GLU A C 1
ATOM 741 O O . GLU A 1 99 ? 11.347 1.809 3.012 1.00 89.19 99 GLU A O 1
ATOM 746 N N . VAL A 1 100 ? 10.112 0.348 1.813 1.00 87.94 100 VAL A N 1
ATOM 747 C CA . VAL A 1 100 ? 10.891 0.458 0.572 1.00 87.94 100 VAL A CA 1
ATOM 748 C C . VAL A 1 100 ? 10.904 1.901 0.077 1.00 87.94 100 VAL A C 1
ATOM 750 O O . VAL A 1 100 ? 11.973 2.466 -0.156 1.00 87.94 100 VAL A O 1
ATOM 753 N N . PHE A 1 101 ? 9.738 2.542 -0.003 1.00 83.75 101 PHE A N 1
ATOM 754 C CA . PHE A 1 101 ? 9.624 3.927 -0.453 1.00 83.75 101 PHE A CA 1
ATOM 755 C C . PHE A 1 101 ? 10.361 4.890 0.484 1.00 83.75 101 PHE A C 1
ATOM 757 O O . PHE A 1 101 ? 11.108 5.758 0.037 1.00 83.75 101 PHE A O 1
ATOM 764 N N . THR A 1 102 ? 10.226 4.698 1.798 1.00 84.88 102 THR A N 1
ATOM 765 C CA . THR A 1 102 ? 10.962 5.489 2.794 1.00 84.88 102 THR A CA 1
ATOM 766 C C . THR A 1 102 ? 12.474 5.310 2.655 1.00 84.88 102 THR A C 1
ATOM 768 O O . THR A 1 102 ? 13.212 6.289 2.765 1.00 84.88 102 THR A O 1
ATOM 771 N N . SER A 1 103 ? 12.942 4.089 2.389 1.00 85.19 103 SER A N 1
ATOM 772 C CA . SER A 1 103 ? 14.359 3.804 2.152 1.00 85.19 103 SER A CA 1
ATOM 773 C C . SER A 1 103 ? 14.870 4.513 0.896 1.00 85.19 103 SER A C 1
ATOM 775 O O . SER A 1 103 ? 15.919 5.151 0.943 1.00 85.19 103 SER A O 1
ATOM 777 N N . ILE A 1 104 ? 14.105 4.469 -0.198 1.00 80.56 104 ILE A N 1
ATOM 778 C CA . ILE A 1 104 ? 14.435 5.149 -1.460 1.00 80.56 104 ILE A CA 1
ATOM 779 C C . ILE A 1 104 ? 14.510 6.666 -1.264 1.00 80.56 104 ILE A C 1
ATOM 781 O O . ILE A 1 104 ? 15.451 7.306 -1.723 1.00 80.56 104 ILE A O 1
ATOM 785 N N . LEU A 1 105 ? 13.552 7.259 -0.547 1.00 75.81 105 LEU A N 1
ATOM 786 C CA . LEU A 1 105 ? 13.557 8.699 -0.272 1.00 75.81 105 LEU A CA 1
ATOM 787 C C . LEU A 1 105 ? 14.743 9.141 0.597 1.00 75.81 105 LEU A C 1
ATOM 789 O O . LEU A 1 105 ? 15.166 10.295 0.521 1.00 75.81 105 LEU A O 1
ATOM 793 N N . GLN A 1 106 ? 15.260 8.253 1.446 1.00 84.88 106 GLN A N 1
ATOM 794 C CA . GLN A 1 106 ? 16.425 8.534 2.287 1.00 84.88 106 GLN A CA 1
ATOM 795 C C . GLN A 1 106 ? 17.752 8.377 1.537 1.00 84.88 106 GLN A C 1
ATOM 797 O O . GLN A 1 106 ? 18.717 9.054 1.898 1.00 84.88 106 GLN A O 1
ATOM 802 N N . ASP A 1 107 ? 17.798 7.521 0.514 1.00 85.81 107 ASP A N 1
ATOM 803 C CA . ASP A 1 107 ? 18.982 7.265 -0.307 1.00 85.81 107 ASP A CA 1
ATOM 804 C C . ASP A 1 107 ? 18.612 7.056 -1.792 1.00 85.81 107 ASP A C 1
ATOM 806 O O . ASP A 1 107 ? 18.592 5.928 -2.294 1.00 85.81 107 ASP A O 1
ATOM 810 N N . PRO A 1 108 ? 18.308 8.140 -2.529 1.00 75.50 108 PRO A N 1
ATOM 811 C CA . PRO A 1 108 ? 17.948 8.038 -3.942 1.00 75.50 108 PRO A CA 1
ATOM 812 C 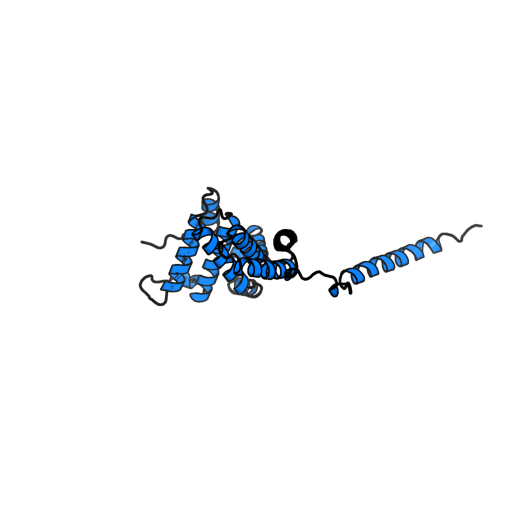C . PRO A 1 108 ? 19.131 7.603 -4.822 1.00 75.50 108 PRO A C 1
ATOM 814 O O . PRO A 1 108 ? 18.922 7.057 -5.906 1.00 75.50 108 PRO A O 1
ATOM 817 N N . GLU A 1 109 ? 20.374 7.818 -4.370 1.00 83.38 109 GLU A N 1
ATOM 818 C CA . GLU A 1 109 ? 21.577 7.367 -5.081 1.00 83.38 109 GLU A CA 1
ATOM 819 C C . GLU A 1 109 ? 21.671 5.837 -5.065 1.00 83.38 109 GLU A C 1
ATOM 821 O O . GLU A 1 109 ? 21.997 5.243 -6.093 1.00 83.38 109 GLU A O 1
ATOM 826 N N . ALA A 1 110 ? 21.291 5.188 -3.957 1.00 79.56 110 ALA A N 1
ATOM 827 C CA . ALA A 1 110 ? 21.222 3.730 -3.887 1.00 79.56 110 ALA A CA 1
ATOM 828 C C . ALA A 1 110 ? 20.266 3.137 -4.931 1.00 79.56 110 ALA A C 1
ATOM 830 O O . ALA A 1 110 ? 20.597 2.120 -5.539 1.00 79.56 110 ALA A O 1
ATOM 831 N N . LEU A 1 111 ? 19.120 3.779 -5.196 1.00 75.56 111 LEU A N 1
ATOM 832 C CA . LEU A 1 111 ? 18.205 3.324 -6.248 1.00 75.56 111 LEU A CA 1
ATOM 833 C C . LEU A 1 111 ? 18.813 3.513 -7.647 1.00 75.56 111 LEU A C 1
ATOM 835 O O . LEU A 1 111 ? 18.716 2.622 -8.484 1.00 75.56 111 LEU A O 1
ATOM 839 N N . ALA A 1 112 ? 19.483 4.641 -7.898 1.00 76.00 112 ALA A N 1
ATOM 840 C CA . ALA A 1 112 ? 20.135 4.903 -9.185 1.00 76.00 112 ALA A CA 1
ATOM 841 C C . ALA A 1 112 ? 21.312 3.948 -9.475 1.00 76.00 112 ALA A C 1
ATOM 843 O O . ALA A 1 112 ? 21.636 3.698 -10.637 1.00 76.00 112 ALA A O 1
ATOM 844 N N . GLU A 1 113 ? 21.959 3.430 -8.431 1.00 82.31 113 GLU A N 1
ATOM 845 C CA . GLU A 1 113 ? 23.027 2.428 -8.521 1.00 82.31 113 GLU A CA 1
ATOM 846 C C . GLU A 1 113 ? 22.512 0.979 -8.455 1.00 82.31 113 GLU A C 1
ATOM 848 O O . GLU A 1 113 ? 23.301 0.052 -8.663 1.00 82.31 113 GLU A O 1
ATOM 853 N N . SER A 1 114 ? 21.215 0.779 -8.192 1.00 79.06 114 SER A N 1
ATOM 854 C CA . SER A 1 114 ? 20.598 -0.546 -8.109 1.00 79.06 114 SER A CA 1
ATOM 855 C C . SER A 1 114 ? 20.596 -1.227 -9.472 1.00 79.06 114 SER A C 1
ATOM 857 O O . SER A 1 114 ? 20.298 -0.627 -10.507 1.00 79.06 114 SER A O 1
ATOM 859 N N . THR A 1 115 ? 20.925 -2.511 -9.478 1.00 81.62 115 THR A N 1
ATOM 860 C CA . THR A 1 115 ? 20.778 -3.363 -10.656 1.00 81.62 115 THR A CA 1
ATOM 861 C C . THR A 1 115 ? 19.333 -3.857 -10.780 1.00 81.62 115 THR A C 1
ATOM 863 O O . THR A 1 115 ? 18.607 -3.877 -9.783 1.00 81.62 115 THR A O 1
ATOM 866 N N . PRO A 1 116 ? 18.887 -4.294 -11.972 1.00 74.62 116 PRO A N 1
ATOM 867 C CA . PRO A 1 116 ? 17.586 -4.945 -12.118 1.00 74.62 116 PRO A CA 1
ATOM 868 C C . PRO A 1 116 ? 17.402 -6.122 -11.152 1.00 74.62 116 PRO A C 1
ATOM 870 O O . PRO A 1 116 ? 16.311 -6.322 -10.630 1.00 74.62 116 PRO A O 1
ATOM 873 N N . GLU A 1 117 ? 18.468 -6.873 -10.861 1.00 80.50 117 GLU A N 1
ATOM 874 C CA . GLU A 1 117 ? 18.433 -7.958 -9.881 1.00 80.50 117 GLU A CA 1
ATOM 875 C C . GLU A 1 117 ? 18.151 -7.473 -8.450 1.00 80.50 117 GLU A C 1
ATOM 877 O O . GLU A 1 117 ? 17.397 -8.133 -7.737 1.00 80.50 117 GLU A O 1
ATOM 882 N N . ASP A 1 118 ? 18.697 -6.321 -8.043 1.00 82.56 118 ASP A N 1
ATOM 883 C CA . ASP A 1 118 ? 18.433 -5.733 -6.720 1.00 82.56 118 ASP A CA 1
ATOM 884 C C . ASP A 1 118 ? 16.964 -5.296 -6.595 1.00 82.56 118 ASP A C 1
ATOM 886 O O . ASP A 1 118 ? 16.333 -5.486 -5.556 1.00 82.56 118 ASP A O 1
ATOM 890 N N . LEU A 1 119 ? 16.392 -4.750 -7.675 1.00 77.44 119 LEU A N 1
ATOM 891 C CA . LEU A 1 119 ? 14.981 -4.360 -7.719 1.00 77.44 119 LEU A CA 1
ATOM 892 C C . LEU A 1 119 ? 14.057 -5.578 -7.643 1.00 77.44 119 LEU A C 1
ATOM 894 O O . LEU A 1 119 ? 13.066 -5.537 -6.919 1.00 77.44 119 LEU A O 1
ATOM 898 N N . VAL A 1 120 ? 14.390 -6.670 -8.336 1.00 78.62 120 VAL A N 1
ATOM 899 C CA . VAL A 1 120 ? 13.635 -7.930 -8.238 1.00 78.62 120 VAL A CA 1
ATOM 900 C C . VAL A 1 120 ? 13.690 -8.489 -6.816 1.00 78.62 120 VAL A C 1
ATOM 902 O O . VAL A 1 120 ? 12.657 -8.898 -6.298 1.00 78.62 120 VAL A O 1
ATOM 905 N N . GLU A 1 121 ? 14.850 -8.456 -6.151 1.00 85.31 121 GLU A N 1
ATOM 906 C CA . GLU A 1 121 ? 14.958 -8.901 -4.754 1.00 85.31 121 GLU A CA 1
ATOM 907 C C . GLU A 1 121 ? 14.089 -8.051 -3.819 1.00 85.31 121 GLU A C 1
ATOM 909 O O . GLU A 1 121 ? 13.443 -8.598 -2.928 1.00 85.31 121 GLU A O 1
ATOM 914 N N . ILE A 1 122 ? 14.015 -6.735 -4.041 1.00 85.06 122 ILE A N 1
ATOM 915 C CA . ILE A 1 122 ? 13.107 -5.856 -3.294 1.00 85.06 122 ILE A CA 1
ATOM 916 C C . ILE A 1 122 ? 11.647 -6.239 -3.556 1.00 85.06 122 ILE A C 1
ATOM 918 O O . ILE A 1 122 ? 10.890 -6.413 -2.601 1.00 85.06 122 ILE A O 1
ATOM 922 N N . LEU A 1 123 ? 11.248 -6.401 -4.820 1.00 83.31 123 LEU A N 1
ATOM 923 C CA . LEU A 1 123 ? 9.873 -6.752 -5.187 1.00 83.31 123 LEU A CA 1
ATOM 924 C C . LEU A 1 123 ? 9.450 -8.114 -4.617 1.00 83.31 123 LEU A C 1
ATOM 926 O O . LEU A 1 123 ? 8.325 -8.238 -4.143 1.00 83.31 123 LEU A O 1
ATOM 930 N N . ASP A 1 124 ? 10.357 -9.093 -4.563 1.00 86.56 124 ASP A N 1
ATOM 931 C CA . ASP A 1 124 ? 10.120 -10.409 -3.948 1.00 86.56 124 ASP A CA 1
ATOM 932 C C . ASP A 1 124 ? 9.831 -10.332 -2.435 1.00 86.56 124 ASP A C 1
ATOM 934 O O . ASP A 1 124 ? 9.297 -11.285 -1.856 1.00 86.56 124 ASP A O 1
ATOM 938 N N . THR A 1 125 ? 10.186 -9.226 -1.767 1.00 89.62 125 THR A N 1
ATOM 939 C CA . THR A 1 125 ? 9.848 -9.007 -0.348 1.00 89.62 125 THR A CA 1
ATOM 940 C C . THR A 1 125 ? 8.480 -8.365 -0.131 1.00 89.62 125 THR A C 1
ATOM 942 O O . THR A 1 125 ? 7.992 -8.377 1.001 1.00 89.62 125 THR A O 1
ATOM 945 N N . LEU A 1 126 ? 7.862 -7.822 -1.183 1.00 91.81 126 LEU A N 1
ATOM 946 C CA . LEU A 1 126 ? 6.597 -7.102 -1.105 1.00 91.81 126 LEU A CA 1
ATOM 947 C C . LEU A 1 126 ? 5.393 -8.029 -1.303 1.00 91.81 126 LEU A C 1
ATOM 949 O O . LEU A 1 126 ? 5.413 -8.954 -2.114 1.00 91.81 126 LEU A O 1
ATOM 953 N N . ASP A 1 127 ? 4.303 -7.744 -0.592 1.00 94.12 127 ASP A N 1
ATOM 954 C CA . ASP A 1 127 ? 3.005 -8.387 -0.834 1.00 94.12 127 ASP A CA 1
ATOM 955 C C . ASP A 1 127 ? 2.284 -7.637 -1.970 1.00 94.12 127 ASP A C 1
ATOM 957 O O . ASP A 1 127 ? 1.550 -6.675 -1.734 1.00 94.12 127 ASP A O 1
ATOM 961 N N . LEU A 1 128 ? 2.562 -8.032 -3.219 1.00 89.19 128 LEU A N 1
ATOM 962 C CA . LEU A 1 128 ? 2.029 -7.363 -4.415 1.00 89.19 128 LEU A CA 1
ATOM 963 C C . LEU A 1 128 ? 0.494 -7.409 -4.494 1.00 89.19 128 LEU A C 1
ATOM 965 O O . LEU A 1 128 ? -0.107 -6.485 -5.043 1.00 89.19 128 LEU A O 1
ATOM 969 N N . ASP A 1 129 ? -0.135 -8.437 -3.916 1.00 93.62 129 ASP A N 1
ATOM 970 C CA . ASP A 1 129 ? -1.595 -8.544 -3.853 1.00 93.62 129 ASP A CA 1
ATOM 971 C C . ASP A 1 129 ? -2.164 -7.423 -2.967 1.00 93.62 129 ASP A C 1
ATOM 973 O O . ASP A 1 129 ? -3.056 -6.688 -3.394 1.00 93.62 129 ASP A O 1
ATOM 977 N N . LEU A 1 130 ? -1.585 -7.210 -1.777 1.00 95.75 130 LEU A N 1
ATOM 978 C CA . LEU A 1 130 ? -1.975 -6.100 -0.897 1.00 95.75 130 LEU A CA 1
ATOM 979 C C . LEU A 1 130 ? -1.717 -4.729 -1.531 1.00 95.75 130 LEU A C 1
ATOM 981 O O . LEU A 1 130 ? -2.514 -3.808 -1.354 1.00 95.75 130 LEU A O 1
ATOM 985 N N . ILE A 1 131 ? -0.621 -4.572 -2.276 1.00 94.50 131 ILE A N 1
ATOM 986 C CA . ILE A 1 131 ? -0.348 -3.326 -3.003 1.00 94.50 131 ILE A CA 1
ATOM 987 C C . ILE A 1 131 ? -1.463 -3.050 -4.018 1.00 94.50 131 ILE A C 1
ATOM 989 O O . ILE A 1 131 ? -2.012 -1.949 -4.036 1.00 94.50 131 ILE A O 1
ATOM 993 N N . ALA A 1 132 ? -1.827 -4.045 -4.830 1.00 92.50 132 ALA A N 1
ATOM 994 C CA . ALA A 1 132 ? -2.880 -3.910 -5.833 1.00 92.50 132 ALA A CA 1
ATOM 995 C C . ALA A 1 132 ? -4.255 -3.619 -5.202 1.00 92.50 132 ALA A C 1
ATOM 997 O O . ALA A 1 132 ? -5.015 -2.784 -5.708 1.00 92.50 132 ALA A O 1
ATOM 998 N N . GLU A 1 133 ? -4.568 -4.261 -4.074 1.00 96.00 133 GLU A N 1
ATOM 999 C CA . GLU A 1 133 ? -5.777 -3.982 -3.291 1.00 96.00 133 GLU A CA 1
ATOM 1000 C C . GLU A 1 133 ? -5.784 -2.540 -2.762 1.00 96.00 133 GLU A C 1
ATOM 1002 O O . GLU A 1 133 ? -6.782 -1.830 -2.925 1.00 96.00 133 GLU A O 1
ATOM 1007 N N . GLY A 1 134 ? -4.666 -2.073 -2.197 1.00 96.88 134 GLY A N 1
ATOM 1008 C CA . GLY A 1 134 ? -4.503 -0.694 -1.731 1.00 96.88 134 GLY A CA 1
ATOM 1009 C C . GLY A 1 134 ? -4.688 0.329 -2.852 1.00 96.88 134 GLY A C 1
ATOM 1010 O O . GLY A 1 134 ? -5.443 1.289 -2.698 1.00 96.88 134 GLY A O 1
ATOM 1011 N N . THR A 1 135 ? -4.084 0.089 -4.016 1.00 96.12 135 THR A N 1
ATOM 1012 C CA . THR A 1 135 ? -4.261 0.922 -5.214 1.00 96.12 135 THR A CA 1
ATOM 1013 C C . THR A 1 135 ? -5.726 0.997 -5.645 1.00 96.12 135 THR A C 1
ATOM 1015 O O . THR A 1 135 ? -6.241 2.095 -5.849 1.00 96.12 135 THR A O 1
ATOM 1018 N N . THR A 1 136 ? -6.423 -0.141 -5.713 1.00 96.00 136 THR A N 1
ATOM 1019 C CA . THR A 1 136 ? -7.844 -0.196 -6.109 1.00 96.00 136 THR A CA 1
ATOM 1020 C C . THR A 1 136 ? -8.730 0.624 -5.164 1.00 96.00 136 THR A C 1
ATOM 1022 O O . THR A 1 136 ? -9.687 1.281 -5.591 1.00 96.00 136 THR A O 1
ATOM 1025 N N . LEU A 1 137 ? -8.420 0.607 -3.864 1.00 97.44 137 LEU A N 1
ATOM 1026 C CA . LEU A 1 137 ? -9.128 1.395 -2.855 1.00 97.44 137 LEU A CA 1
ATOM 1027 C C . LEU A 1 137 ? -8.887 2.901 -3.034 1.00 97.44 137 LEU A C 1
ATOM 1029 O O . LEU A 1 137 ? -9.842 3.674 -2.947 1.00 97.44 137 LEU A O 1
ATOM 1033 N N . ILE A 1 138 ? -7.656 3.319 -3.354 1.00 97.56 138 ILE A N 1
ATOM 1034 C CA . ILE A 1 138 ? -7.350 4.719 -3.691 1.00 97.56 138 ILE A CA 1
ATOM 1035 C C . ILE A 1 138 ? -8.100 5.162 -4.950 1.00 97.56 138 ILE A C 1
ATOM 1037 O O . ILE A 1 138 ? -8.755 6.203 -4.927 1.00 97.56 138 ILE A O 1
ATOM 1041 N N . GLU A 1 139 ? -8.061 4.379 -6.030 1.00 95.00 139 GLU A N 1
ATOM 1042 C CA . GLU A 1 139 ? -8.784 4.694 -7.271 1.00 95.00 139 GLU A CA 1
ATOM 1043 C C . GLU A 1 139 ? -10.295 4.826 -7.025 1.00 95.00 139 GLU A C 1
ATOM 1045 O O . GLU A 1 139 ? -10.936 5.751 -7.530 1.00 95.00 139 GLU A O 1
ATOM 1050 N N . SER A 1 140 ? -10.859 3.951 -6.186 1.00 95.56 140 SER A N 1
ATOM 1051 C CA . SER A 1 140 ? -12.269 4.004 -5.783 1.00 95.56 140 SER A CA 1
ATOM 1052 C C . SER A 1 140 ? -12.603 5.277 -5.000 1.00 95.56 140 SER A C 1
ATOM 1054 O O . SER A 1 140 ? -13.622 5.914 -5.280 1.00 95.56 140 SER A O 1
ATOM 1056 N N . ALA A 1 141 ? -11.736 5.686 -4.070 1.00 96.38 141 ALA A N 1
ATOM 1057 C CA . ALA A 1 141 ? -11.906 6.914 -3.297 1.00 96.38 141 ALA A CA 1
ATOM 1058 C C . ALA A 1 141 ? -11.809 8.165 -4.189 1.00 96.38 141 ALA A C 1
ATOM 1060 O O . ALA A 1 141 ? -12.645 9.065 -4.084 1.00 96.38 141 ALA A O 1
ATOM 1061 N N . VAL A 1 142 ? -10.854 8.198 -5.127 1.00 94.75 142 VAL A N 1
ATOM 1062 C CA . VAL A 1 142 ? -10.717 9.283 -6.116 1.00 94.75 142 VAL A CA 1
ATOM 1063 C C . VAL A 1 142 ? -11.947 9.362 -7.021 1.00 94.75 142 VAL A C 1
ATOM 1065 O O . VAL A 1 142 ? -12.488 10.448 -7.235 1.00 94.75 142 VAL A O 1
ATOM 1068 N N . ALA A 1 143 ? -12.442 8.226 -7.520 1.00 93.94 143 ALA A N 1
ATOM 1069 C CA . ALA A 1 143 ? -13.653 8.174 -8.343 1.00 93.94 143 ALA A CA 1
ATOM 1070 C C . ALA A 1 143 ? -14.912 8.639 -7.585 1.00 93.94 143 ALA A C 1
ATOM 1072 O O . ALA A 1 143 ? -15.862 9.125 -8.203 1.00 93.94 143 ALA A O 1
ATOM 1073 N N . ALA A 1 144 ? -14.913 8.515 -6.256 1.00 95.38 144 ALA A N 1
ATOM 1074 C CA . ALA A 1 144 ? -15.945 9.038 -5.365 1.00 95.38 144 ALA A CA 1
ATOM 1075 C C . ALA A 1 144 ? -15.747 10.522 -4.984 1.00 95.38 144 ALA A C 1
ATOM 1077 O O . ALA A 1 144 ? -16.503 11.036 -4.160 1.00 95.38 144 ALA A O 1
ATOM 1078 N N . GLU A 1 145 ? -14.771 11.212 -5.586 1.00 94.19 145 GLU A N 1
ATOM 1079 C CA . GLU A 1 145 ? -14.399 12.605 -5.295 1.00 94.19 145 GLU A CA 1
ATOM 1080 C C . GLU A 1 145 ? -13.965 12.829 -3.828 1.00 94.19 145 GLU A C 1
ATOM 1082 O O . GLU A 1 145 ? -14.142 13.920 -3.278 1.00 94.19 145 GLU A O 1
ATOM 1087 N N . ALA A 1 146 ? -13.406 11.803 -3.174 1.00 94.88 146 ALA A N 1
ATOM 1088 C CA . ALA A 1 146 ? -12.844 11.932 -1.833 1.00 94.88 146 ALA A CA 1
ATOM 1089 C C . ALA A 1 146 ? -11.533 12.737 -1.844 1.00 94.88 146 ALA A C 1
ATOM 1091 O O . ALA A 1 146 ? -10.773 12.718 -2.812 1.00 94.88 146 ALA A O 1
ATOM 1092 N N . GLU A 1 147 ? -11.245 13.423 -0.737 1.00 94.62 147 GLU A N 1
ATOM 1093 C CA . GLU A 1 147 ? -9.952 14.077 -0.533 1.00 94.62 147 GLU A CA 1
ATOM 1094 C C . GLU A 1 147 ? -8.901 13.015 -0.187 1.00 94.62 147 GLU A C 1
ATOM 1096 O O . GLU A 1 147 ? -8.921 12.443 0.903 1.00 94.62 147 GLU A O 1
ATOM 1101 N N . VAL A 1 148 ? -7.999 12.738 -1.130 1.00 94.56 148 VAL A N 1
ATOM 1102 C CA . VAL A 1 148 ? -6.919 11.756 -0.973 1.00 94.56 148 VAL A CA 1
ATOM 1103 C C . VAL A 1 148 ? -5.605 12.481 -0.718 1.00 94.56 148 VAL A C 1
ATOM 1105 O O . VAL A 1 148 ? -5.276 13.454 -1.401 1.00 94.56 148 VAL A O 1
ATOM 1108 N N . ALA A 1 149 ? -4.830 12.020 0.261 1.00 92.50 149 ALA A N 1
ATOM 1109 C CA . ALA A 1 149 ? -3.567 12.662 0.587 1.00 92.50 149 ALA A CA 1
ATOM 1110 C C . ALA A 1 149 ? -2.528 12.434 -0.525 1.00 92.50 149 ALA A C 1
ATOM 1112 O O . ALA A 1 149 ? -2.404 11.339 -1.072 1.00 92.50 149 ALA A O 1
ATOM 1113 N N . ALA A 1 150 ? -1.705 13.449 -0.804 1.00 90.62 150 ALA A N 1
ATOM 1114 C CA . ALA A 1 150 ? -0.648 13.370 -1.817 1.00 90.62 150 ALA A CA 1
ATOM 1115 C C . ALA A 1 150 ? 0.271 12.132 -1.682 1.00 90.62 150 ALA A C 1
ATOM 1117 O O . ALA A 1 150 ? 0.530 11.490 -2.700 1.00 90.62 150 ALA A O 1
ATOM 1118 N N . PRO A 1 151 ? 0.727 11.724 -0.475 1.00 88.88 151 PRO A N 1
ATOM 1119 C CA . PRO A 1 151 ? 1.530 10.509 -0.332 1.00 88.88 151 PRO A CA 1
ATOM 1120 C C . PRO A 1 151 ? 0.809 9.236 -0.795 1.00 88.88 151 PRO A C 1
ATOM 1122 O O . PRO A 1 151 ? 1.451 8.369 -1.378 1.00 88.88 151 PRO A O 1
ATOM 1125 N N . GLN A 1 152 ? -0.507 9.137 -0.585 1.00 92.75 152 GLN A N 1
ATOM 1126 C CA . GLN A 1 152 ? -1.307 7.983 -1.010 1.00 92.75 152 GLN A CA 1
ATOM 1127 C C . GLN A 1 152 ? -1.429 7.930 -2.534 1.00 92.75 152 GLN A C 1
ATOM 1129 O O . GLN A 1 152 ? -1.254 6.869 -3.125 1.00 92.75 152 GLN A O 1
ATOM 1134 N N . LEU A 1 153 ? -1.660 9.081 -3.176 1.00 93.31 153 LEU A N 1
ATOM 1135 C CA . LEU A 1 153 ? -1.701 9.190 -4.637 1.00 93.31 153 LEU A CA 1
ATOM 1136 C C . LEU A 1 153 ? -0.355 8.822 -5.266 1.00 93.31 153 LEU A C 1
ATOM 1138 O O . LEU A 1 153 ? -0.319 8.055 -6.226 1.00 93.31 153 LEU A O 1
ATOM 1142 N N . ILE A 1 154 ? 0.753 9.323 -4.711 1.00 89.31 154 ILE A N 1
ATOM 1143 C CA . ILE A 1 154 ? 2.107 8.996 -5.180 1.00 89.31 154 ILE A CA 1
ATOM 1144 C C . ILE A 1 154 ? 2.367 7.495 -5.047 1.00 89.31 154 ILE A C 1
ATOM 1146 O O . ILE A 1 154 ? 2.854 6.875 -5.992 1.00 89.31 154 ILE A O 1
ATOM 1150 N N . LEU A 1 155 ? 2.026 6.912 -3.896 1.00 90.62 155 LEU A N 1
ATOM 1151 C CA . LEU A 1 155 ? 2.255 5.498 -3.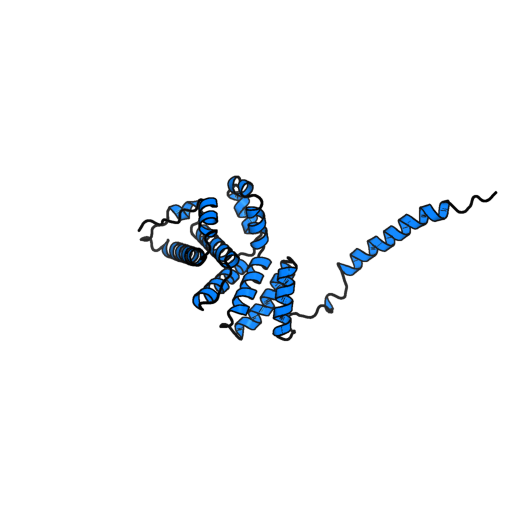638 1.00 90.62 155 LEU A CA 1
ATOM 1152 C C . LEU A 1 155 ? 1.424 4.615 -4.571 1.00 90.62 155 LEU A C 1
ATOM 1154 O O . LEU A 1 155 ? 1.991 3.760 -5.246 1.00 90.62 155 LEU A O 1
ATOM 1158 N N . ALA A 1 156 ? 0.123 4.891 -4.696 1.00 93.81 156 ALA A N 1
ATOM 1159 C CA . ALA A 1 156 ? -0.761 4.187 -5.618 1.00 93.81 156 ALA A CA 1
ATOM 1160 C C . ALA A 1 156 ? -0.272 4.295 -7.070 1.00 93.81 156 ALA A C 1
ATOM 1162 O O . ALA A 1 156 ? -0.225 3.290 -7.774 1.00 93.81 156 ALA A O 1
ATOM 1163 N N . SER A 1 157 ? 0.171 5.480 -7.501 1.00 91.50 157 SER A N 1
ATOM 1164 C CA . SER A 1 157 ? 0.714 5.688 -8.851 1.00 91.50 157 SER A CA 1
ATOM 1165 C C . SER A 1 157 ? 1.985 4.875 -9.088 1.00 91.50 157 SER A C 1
ATOM 1167 O O . SER A 1 157 ? 2.112 4.212 -10.115 1.00 91.50 157 SER A O 1
ATOM 1169 N N . ALA A 1 158 ? 2.919 4.882 -8.132 1.00 88.62 158 ALA A N 1
ATOM 1170 C CA . ALA A 1 158 ? 4.143 4.088 -8.211 1.00 88.62 158 ALA A CA 1
ATOM 1171 C C . ALA A 1 158 ? 3.835 2.584 -8.287 1.00 88.62 158 ALA A C 1
ATOM 1173 O O . ALA A 1 158 ? 4.463 1.865 -9.064 1.00 88.62 158 ALA A O 1
ATOM 1174 N N . SER A 1 159 ? 2.838 2.118 -7.533 1.00 89.31 159 SER A N 1
ATOM 1175 C CA . SER A 1 159 ? 2.356 0.737 -7.577 1.00 89.31 159 SER A CA 1
ATOM 1176 C C . SER A 1 159 ? 1.774 0.354 -8.939 1.00 89.31 159 SER A C 1
ATOM 1178 O O . SER A 1 159 ? 2.109 -0.707 -9.466 1.00 89.31 159 SER A O 1
ATOM 1180 N N . ILE A 1 160 ? 0.966 1.228 -9.549 1.00 91.12 160 ILE A N 1
ATOM 1181 C CA . ILE A 1 160 ? 0.423 1.004 -10.897 1.00 91.12 160 ILE A CA 1
ATOM 1182 C C . ILE A 1 160 ? 1.551 0.933 -11.929 1.00 91.12 160 ILE A C 1
ATOM 1184 O O . ILE A 1 160 ? 1.560 0.024 -12.755 1.00 91.12 160 ILE A O 1
ATOM 1188 N N . ILE A 1 161 ? 2.529 1.842 -11.862 1.00 87.69 161 ILE A N 1
ATOM 1189 C CA . ILE A 1 161 ? 3.680 1.849 -12.779 1.00 87.69 161 ILE A CA 1
ATOM 1190 C C . ILE A 1 161 ? 4.500 0.562 -12.633 1.00 87.69 161 ILE A C 1
ATOM 1192 O O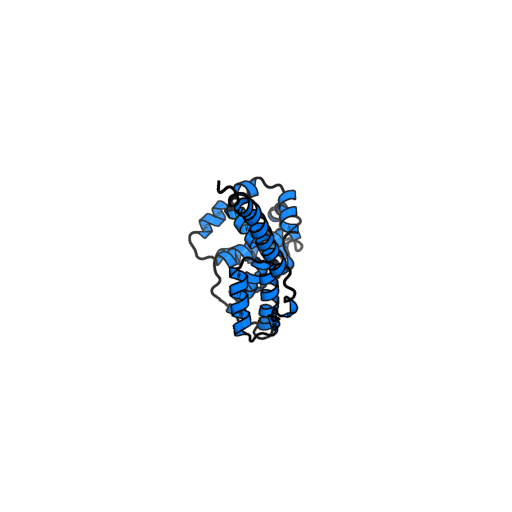 . ILE A 1 161 ? 4.894 -0.024 -13.638 1.00 87.69 161 ILE A O 1
ATOM 1196 N N . ALA A 1 162 ? 4.739 0.097 -11.404 1.00 85.00 162 ALA A N 1
ATOM 1197 C CA . ALA A 1 162 ? 5.449 -1.157 -11.166 1.00 85.00 162 ALA A CA 1
ATOM 1198 C C . ALA A 1 162 ? 4.683 -2.367 -11.730 1.00 85.00 162 ALA A C 1
ATOM 1200 O O . ALA A 1 162 ? 5.285 -3.221 -12.376 1.00 85.00 162 ALA A O 1
ATOM 1201 N N . SER A 1 163 ? 3.357 -2.413 -11.555 1.00 87.44 163 SER A N 1
ATOM 1202 C CA . SER A 1 163 ? 2.508 -3.454 -12.153 1.00 87.44 163 SER A CA 1
ATOM 1203 C C . SER A 1 163 ? 2.527 -3.406 -13.683 1.00 87.44 163 SER A C 1
ATOM 1205 O O . SER A 1 163 ? 2.635 -4.448 -14.324 1.00 87.44 163 SER A O 1
ATOM 1207 N N . ALA A 1 164 ? 2.464 -2.209 -14.270 1.00 87.81 164 ALA A N 1
ATOM 1208 C CA . ALA A 1 164 ? 2.559 -2.015 -15.712 1.00 87.81 164 ALA A CA 1
ATOM 1209 C C . ALA A 1 164 ? 3.921 -2.489 -16.253 1.00 87.81 164 ALA A C 1
ATOM 1211 O O . ALA A 1 164 ? 3.979 -3.145 -17.290 1.00 87.81 164 ALA A O 1
ATOM 1212 N N . ALA A 1 165 ? 5.014 -2.202 -15.536 1.00 84.12 165 ALA A N 1
ATOM 1213 C CA . ALA A 1 165 ? 6.353 -2.666 -15.892 1.00 84.12 165 ALA A CA 1
ATOM 1214 C C . ALA A 1 165 ? 6.458 -4.196 -15.872 1.00 84.12 165 ALA A C 1
ATOM 1216 O O . ALA A 1 165 ? 7.019 -4.772 -16.800 1.00 84.12 165 ALA A O 1
ATOM 1217 N N . ASP A 1 166 ? 5.908 -4.858 -14.850 1.00 84.81 166 ASP A N 1
ATOM 1218 C CA . ASP A 1 166 ? 5.896 -6.325 -14.765 1.00 84.81 166 ASP A CA 1
ATOM 1219 C C . ASP A 1 166 ? 5.146 -6.955 -15.952 1.00 84.81 166 ASP A C 1
ATOM 1221 O O . ASP A 1 166 ? 5.667 -7.846 -16.625 1.00 84.81 166 ASP A O 1
ATOM 1225 N N . GLU A 1 167 ? 3.969 -6.424 -16.292 1.00 88.62 167 GLU A N 1
ATOM 1226 C CA . GLU A 1 167 ? 3.162 -6.908 -17.421 1.00 88.62 167 GLU A CA 1
ATOM 1227 C C . GLU A 1 167 ? 3.812 -6.666 -18.786 1.00 88.62 167 GLU A C 1
ATOM 1229 O O . GLU A 1 167 ? 3.712 -7.519 -19.672 1.00 88.62 167 GLU A O 1
ATOM 1234 N N . ALA A 1 168 ? 4.525 -5.550 -18.947 1.00 88.31 168 ALA A N 1
ATOM 1235 C CA . ALA A 1 168 ? 5.314 -5.262 -20.144 1.00 88.31 168 ALA A CA 1
ATOM 1236 C C . ALA A 1 168 ? 6.583 -6.132 -20.259 1.00 88.31 168 ALA A C 1
ATOM 1238 O O . ALA A 1 168 ? 7.209 -6.180 -21.317 1.00 88.31 168 ALA A O 1
ATOM 1239 N N . GLY A 1 169 ? 6.969 -6.844 -19.194 1.00 85.56 169 GLY A N 1
ATOM 1240 C CA . GLY A 1 169 ? 8.195 -7.643 -19.140 1.00 85.56 169 GLY A CA 1
ATOM 1241 C C . GLY A 1 169 ? 9.449 -6.857 -18.737 1.00 85.56 169 GLY A C 1
ATOM 1242 O O . GLY A 1 169 ? 10.561 -7.335 -18.971 1.00 85.56 169 GLY A O 1
ATOM 1243 N N . GLY A 1 170 ? 9.283 -5.678 -18.134 1.00 81.38 170 GLY A N 1
ATOM 1244 C CA . GLY A 1 170 ? 10.344 -4.826 -17.598 1.00 81.38 170 GLY A CA 1
ATOM 1245 C C . GLY A 1 170 ? 10.066 -3.331 -17.785 1.00 81.38 170 GLY A C 1
ATOM 1246 O O . GLY A 1 170 ? 9.278 -2.922 -18.638 1.00 81.38 170 GLY A O 1
ATOM 1247 N N . PHE A 1 171 ? 10.765 -2.486 -17.019 1.00 81.19 171 PHE A N 1
ATOM 1248 C CA . PHE A 1 171 ? 10.659 -1.025 -17.148 1.00 81.19 171 PHE A CA 1
ATOM 1249 C C . PHE A 1 171 ? 11.161 -0.517 -18.507 1.00 81.19 171 PHE A C 1
ATOM 1251 O O . PHE A 1 171 ? 10.676 0.496 -19.007 1.00 81.19 171 PHE A O 1
ATOM 1258 N N . GLU A 1 172 ? 12.116 -1.211 -19.128 1.00 83.75 172 GLU A N 1
ATOM 1259 C CA . GLU A 1 172 ? 12.653 -0.857 -20.442 1.00 83.75 172 GLU A CA 1
ATOM 1260 C C . GLU A 1 172 ? 11.618 -1.012 -21.563 1.00 83.75 172 GLU A C 1
ATOM 1262 O O . GLU A 1 172 ? 11.651 -0.251 -22.532 1.00 83.75 172 GLU A O 1
ATOM 1267 N N . GLU A 1 173 ? 10.692 -1.963 -21.421 1.00 90.25 173 GLU A N 1
ATOM 1268 C CA . GLU A 1 173 ? 9.640 -2.225 -22.407 1.00 90.25 173 GLU A CA 1
ATOM 1269 C C . GLU A 1 173 ? 8.499 -1.200 -22.319 1.00 90.25 173 GLU A C 1
ATOM 1271 O O . GLU A 1 173 ? 7.796 -0.969 -23.297 1.00 90.25 173 GLU A O 1
ATOM 1276 N N . LEU A 1 174 ? 8.373 -0.459 -21.211 1.00 87.38 174 LEU A N 1
ATOM 1277 C CA . LEU A 1 174 ? 7.416 0.654 -21.136 1.00 87.38 174 LEU A CA 1
ATOM 1278 C C . LEU A 1 174 ? 7.699 1.744 -22.183 1.00 87.38 174 LEU A C 1
ATOM 1280 O O . LEU A 1 174 ? 6.783 2.422 -22.644 1.00 87.38 174 LEU A O 1
ATOM 1284 N N . ALA A 1 175 ? 8.962 1.911 -22.588 1.00 88.56 175 ALA A N 1
ATOM 1285 C CA . ALA A 1 175 ? 9.358 2.881 -23.609 1.00 88.56 175 ALA A CA 1
ATOM 1286 C C . ALA A 1 175 ? 9.102 2.399 -25.050 1.00 88.56 175 ALA A C 1
ATOM 1288 O O . ALA A 1 175 ? 9.293 3.174 -25.993 1.00 88.56 175 ALA A O 1
ATOM 1289 N N . THR A 1 176 ? 8.737 1.127 -25.236 1.00 92.44 176 THR A N 1
ATOM 1290 C CA . THR A 1 176 ? 8.521 0.503 -26.550 1.00 92.44 176 THR A CA 1
ATOM 1291 C C . THR A 1 176 ? 7.043 0.270 -26.869 1.00 92.44 176 THR A C 1
ATOM 1293 O O . THR A 1 176 ? 6.755 -0.115 -28.003 1.00 92.44 176 THR A O 1
ATOM 1296 N N . LEU A 1 177 ? 6.138 0.562 -25.923 1.00 92.31 177 LEU A N 1
ATOM 1297 C CA . LEU A 1 177 ? 4.687 0.412 -26.069 1.00 92.31 177 LEU A CA 1
ATOM 1298 C C . LEU A 1 177 ? 4.140 1.181 -27.286 1.00 92.31 177 LEU A C 1
ATOM 1300 O O . LEU A 1 177 ? 4.504 2.338 -27.527 1.00 92.31 177 LEU A O 1
ATOM 1304 N N . ASP A 1 178 ? 3.235 0.547 -28.033 1.00 94.69 178 ASP A N 1
ATOM 1305 C CA . ASP A 1 178 ? 2.516 1.127 -29.172 1.00 94.69 178 ASP A CA 1
ATOM 1306 C C . ASP A 1 178 ? 1.017 1.231 -28.860 1.00 94.69 178 ASP A C 1
ATOM 1308 O O . ASP A 1 178 ? 0.320 0.229 -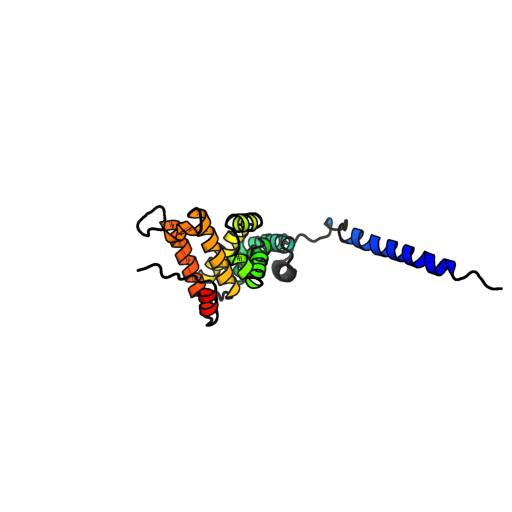28.732 1.00 94.69 178 ASP A O 1
ATOM 1312 N N . GLU A 1 179 ? 0.483 2.456 -28.834 1.00 92.50 179 GLU A N 1
ATOM 1313 C CA . GLU A 1 179 ? -0.954 2.740 -28.648 1.00 92.50 179 GLU A CA 1
ATOM 1314 C C . GLU A 1 179 ? -1.869 2.052 -29.679 1.00 92.50 179 GLU A C 1
ATOM 1316 O O . GLU A 1 179 ? -3.079 1.927 -29.476 1.00 92.50 179 GLU A O 1
ATOM 1321 N N . ASN A 1 180 ? -1.310 1.609 -30.808 1.00 94.81 180 ASN A N 1
ATOM 1322 C CA . ASN A 1 180 ? -2.038 0.905 -31.855 1.00 94.81 180 ASN A CA 1
ATOM 1323 C C . ASN A 1 180 ? -1.956 -0.623 -31.722 1.00 94.81 180 ASN A C 1
ATOM 1325 O O . ASN A 1 180 ? -2.694 -1.317 -32.436 1.00 94.81 180 ASN A O 1
ATOM 1329 N N . ASP A 1 181 ? -1.081 -1.157 -30.864 1.00 95.50 181 ASP A N 1
ATOM 1330 C CA . ASP A 1 181 ? -0.996 -2.591 -30.607 1.00 95.50 181 ASP A CA 1
ATOM 1331 C C . ASP A 1 181 ? -2.009 -2.987 -29.517 1.00 95.50 181 ASP A C 1
ATOM 1333 O O . ASP A 1 181 ? -1.910 -2.553 -28.370 1.00 95.50 181 ASP A O 1
ATOM 1337 N N . PRO A 1 182 ? -3.006 -3.838 -29.825 1.00 94.69 182 PRO A N 1
ATOM 1338 C CA . PRO A 1 182 ? -3.954 -4.302 -28.817 1.00 94.69 182 PRO A CA 1
ATOM 1339 C C . PRO A 1 182 ? -3.313 -5.121 -27.686 1.00 94.69 182 PRO A C 1
ATOM 1341 O O . PRO A 1 182 ? -3.992 -5.352 -26.688 1.00 94.69 182 PRO A O 1
ATOM 1344 N N . ALA A 1 183 ? -2.074 -5.604 -27.838 1.00 94.06 183 ALA A N 1
ATOM 1345 C CA . ALA A 1 183 ? -1.336 -6.257 -26.759 1.00 94.06 183 ALA A CA 1
ATOM 1346 C C . ALA A 1 183 ? -0.877 -5.269 -25.672 1.00 94.06 183 ALA A C 1
ATOM 1348 O O . ALA A 1 183 ? -0.812 -5.659 -24.510 1.00 94.06 183 ALA A O 1
ATOM 1349 N N . ASP A 1 184 ? -0.640 -4.006 -26.036 1.00 95.31 184 ASP A N 1
ATOM 1350 C CA . ASP A 1 184 ? -0.095 -2.978 -25.139 1.00 95.31 184 ASP A CA 1
ATOM 1351 C C . ASP A 1 184 ? -1.196 -2.147 -24.460 1.00 95.31 184 ASP A C 1
ATOM 1353 O O . ASP A 1 184 ? -0.942 -1.430 -23.495 1.00 95.31 184 ASP A O 1
ATOM 1357 N N . ALA A 1 185 ? -2.440 -2.265 -24.938 1.00 95.50 185 ALA A N 1
ATOM 1358 C CA . ALA A 1 185 ? -3.567 -1.444 -24.500 1.00 95.50 185 ALA A CA 1
ATOM 1359 C C . ALA A 1 185 ? -3.824 -1.493 -22.981 1.00 95.50 185 ALA A C 1
ATOM 1361 O O . ALA A 1 185 ? -4.132 -0.466 -22.391 1.00 95.50 185 ALA A O 1
ATOM 1362 N N . GLU A 1 186 ? -3.686 -2.660 -22.344 1.00 94.62 186 GLU A N 1
ATOM 1363 C CA . GLU A 1 186 ? -3.896 -2.807 -20.892 1.00 94.62 186 GLU A CA 1
ATOM 1364 C C . GLU A 1 186 ? -2.801 -2.105 -20.074 1.00 94.62 186 GLU A C 1
ATOM 1366 O O . GLU A 1 186 ? -3.098 -1.411 -19.101 1.00 94.62 186 GLU A O 1
ATOM 1371 N N . VAL A 1 187 ? -1.541 -2.225 -20.504 1.00 93.69 187 VAL A N 1
ATOM 1372 C CA . VAL A 1 187 ? -0.398 -1.556 -19.865 1.00 93.69 187 VAL A CA 1
ATOM 1373 C C . VAL A 1 187 ? -0.518 -0.039 -20.022 1.00 93.69 187 VAL A C 1
ATOM 1375 O O . VAL A 1 187 ? -0.279 0.702 -19.068 1.00 93.69 187 VAL A O 1
ATOM 1378 N N . ILE A 1 188 ? -0.938 0.434 -21.198 1.00 93.88 188 ILE A N 1
ATOM 1379 C CA . ILE A 1 188 ? -1.166 1.860 -21.460 1.00 93.88 188 ILE A CA 1
ATOM 1380 C C . ILE A 1 188 ? -2.296 2.412 -20.580 1.00 93.88 188 ILE A C 1
ATOM 1382 O O . ILE A 1 188 ? -2.082 3.431 -19.927 1.00 93.88 188 ILE A O 1
ATOM 1386 N N . ASP A 1 189 ? -3.441 1.725 -20.479 1.00 94.75 189 ASP A N 1
ATOM 1387 C CA . ASP A 1 189 ? -4.564 2.135 -19.610 1.00 94.75 189 ASP A CA 1
ATOM 1388 C C . ASP A 1 189 ? -4.104 2.315 -18.149 1.00 94.75 189 ASP A C 1
ATOM 1390 O O . ASP A 1 189 ? -4.471 3.279 -17.472 1.00 94.75 189 ASP A O 1
ATOM 1394 N N . LYS A 1 190 ? -3.242 1.415 -17.658 1.00 92.75 190 LYS A N 1
ATOM 1395 C CA . LYS A 1 190 ? -2.641 1.532 -16.322 1.00 92.75 190 LYS A CA 1
ATOM 1396 C C . LYS A 1 190 ? -1.747 2.761 -16.196 1.00 92.75 190 LYS A C 1
ATOM 1398 O O . LYS A 1 190 ? -1.872 3.508 -15.228 1.00 92.75 190 LYS A O 1
ATOM 1403 N N . LEU A 1 191 ? -0.853 2.995 -17.155 1.00 92.25 191 LEU A N 1
ATOM 1404 C CA . LEU A 1 191 ? 0.026 4.168 -17.132 1.00 92.25 191 LEU A CA 1
ATOM 1405 C C . LEU A 1 191 ? -0.771 5.479 -17.179 1.00 92.25 191 LEU A C 1
ATOM 1407 O O . LEU A 1 191 ? -0.412 6.429 -16.481 1.00 92.25 191 LEU A O 1
ATOM 1411 N N . GLU A 1 192 ? -1.874 5.518 -17.927 1.00 93.44 192 GLU A N 1
ATOM 1412 C CA . GLU A 1 192 ? -2.804 6.650 -17.929 1.00 93.44 192 GLU A CA 1
ATOM 1413 C C . GLU A 1 192 ? -3.482 6.836 -16.562 1.00 93.44 192 GLU A C 1
ATOM 1415 O O . GLU A 1 192 ? -3.543 7.967 -16.074 1.00 93.44 192 GLU A O 1
ATOM 1420 N N . SER A 1 193 ? -3.918 5.756 -15.898 1.00 93.00 193 SER A N 1
ATOM 1421 C CA . SER A 1 193 ? -4.455 5.825 -14.525 1.00 93.00 193 SER A CA 1
ATOM 1422 C C . SER A 1 193 ? -3.417 6.383 -13.544 1.00 93.00 193 SER A C 1
ATOM 1424 O O . SER A 1 193 ? -3.691 7.335 -12.808 1.00 93.00 193 SER A O 1
ATOM 1426 N N . ALA A 1 194 ? -2.177 5.882 -13.589 1.00 92.25 194 ALA A N 1
ATOM 1427 C CA . ALA A 1 194 ? -1.085 6.396 -12.763 1.00 92.25 194 ALA A CA 1
ATOM 1428 C C . ALA A 1 194 ? -0.824 7.888 -13.029 1.00 92.25 194 ALA A C 1
ATOM 1430 O O . ALA A 1 194 ? -0.660 8.673 -12.094 1.00 92.25 194 ALA A O 1
ATOM 1431 N N . GLN A 1 195 ? -0.827 8.306 -14.297 1.00 89.75 195 GLN A N 1
ATOM 1432 C CA . GLN A 1 195 ? -0.674 9.710 -14.670 1.00 89.75 195 GLN A CA 1
ATOM 1433 C C . GLN A 1 195 ? -1.841 10.565 -14.162 1.00 89.75 195 GLN A C 1
ATOM 1435 O O . GLN A 1 195 ? -1.620 11.686 -13.698 1.00 89.75 195 GLN A O 1
ATOM 1440 N N . GLN A 1 196 ? -3.072 10.055 -14.216 1.00 91.94 196 GLN A N 1
ATOM 1441 C CA . GLN A 1 196 ? -4.250 10.732 -13.684 1.00 91.94 196 GLN A CA 1
ATOM 1442 C C . GLN A 1 196 ? -4.138 10.934 -12.167 1.00 91.94 196 GLN A C 1
ATOM 1444 O O . GLN A 1 196 ? -4.398 12.040 -11.686 1.00 91.94 196 GLN A O 1
ATOM 1449 N N . LEU A 1 197 ? -3.720 9.907 -11.420 1.00 91.25 197 LEU A N 1
ATOM 1450 C CA . LEU A 1 197 ? -3.500 9.997 -9.974 1.00 91.25 197 LEU A CA 1
ATOM 1451 C C . LEU A 1 197 ? -2.386 10.994 -9.627 1.00 91.25 197 LEU A C 1
ATOM 1453 O O . LEU A 1 197 ? -2.566 11.821 -8.734 1.00 91.25 197 LEU A O 1
ATOM 1457 N N . LEU A 1 198 ? -1.270 10.982 -10.363 1.00 89.00 198 LEU A N 1
ATOM 1458 C CA . LEU A 1 198 ? -0.194 11.967 -10.196 1.00 89.00 198 LEU A CA 1
ATOM 1459 C C . LEU A 1 198 ? -0.661 13.391 -10.518 1.00 89.00 198 LEU A C 1
ATOM 1461 O O . LEU A 1 198 ? -0.313 14.328 -9.805 1.00 89.00 198 LEU A O 1
ATOM 1465 N N . GLY A 1 199 ? -1.478 13.560 -11.559 1.00 86.81 199 GLY A N 1
ATOM 1466 C CA . GLY A 1 199 ? -2.059 14.849 -11.934 1.00 86.81 199 GLY A CA 1
ATOM 1467 C C . GLY A 1 199 ? -3.065 15.393 -10.916 1.00 86.81 199 GLY A C 1
ATOM 1468 O O . GLY A 1 199 ? -3.282 16.603 -10.870 1.00 86.81 199 GLY A O 1
ATOM 1469 N N . ALA A 1 200 ? -3.656 14.524 -10.089 1.00 86.56 200 ALA A N 1
ATOM 1470 C CA . ALA A 1 200 ? -4.525 14.914 -8.981 1.00 86.56 200 ALA A CA 1
ATOM 1471 C C . ALA A 1 200 ? -3.747 15.451 -7.768 1.00 86.56 200 ALA A C 1
ATOM 1473 O O . ALA A 1 200 ? -4.352 16.020 -6.857 1.00 86.56 200 ALA A O 1
ATOM 1474 N N . VAL A 1 201 ? -2.418 15.313 -7.738 1.00 85.00 201 VAL A N 1
ATOM 1475 C CA . VAL A 1 201 ? -1.612 15.920 -6.683 1.00 85.00 201 VAL A CA 1
ATOM 1476 C C . VAL A 1 201 ? -1.454 17.417 -6.964 1.00 85.00 201 VAL A C 1
ATOM 1478 O O . VAL A 1 201 ? -0.560 17.851 -7.679 1.00 85.00 201 VAL A O 1
ATOM 1481 N N . GLU A 1 202 ? -2.341 18.233 -6.395 1.00 67.31 202 GLU A N 1
ATOM 1482 C CA . GLU A 1 202 ? -2.402 19.685 -6.639 1.00 67.31 202 GLU A CA 1
ATOM 1483 C C . GLU A 1 202 ? -1.270 20.513 -5.977 1.00 67.31 202 GLU A C 1
ATOM 1485 O O . GLU A 1 202 ? -1.345 21.743 -5.948 1.00 67.31 202 GLU A O 1
ATOM 1490 N N . ASP A 1 203 ? -0.220 19.889 -5.432 1.00 61.91 203 ASP A N 1
ATOM 1491 C CA . ASP A 1 203 ? 0.820 20.601 -4.674 1.00 61.91 203 ASP A CA 1
ATOM 1492 C C . ASP A 1 203 ? 2.035 20.964 -5.545 1.00 61.91 203 ASP A C 1
ATOM 1494 O O . ASP A 1 203 ? 2.601 20.102 -6.219 1.00 61.91 203 ASP A O 1
ATOM 1498 N N . GLU A 1 204 ? 2.491 22.225 -5.488 1.00 55.12 204 GLU A N 1
ATOM 1499 C CA . GLU A 1 204 ? 3.636 22.752 -6.262 1.00 55.12 204 GLU A CA 1
ATOM 1500 C C . GLU A 1 204 ? 4.923 21.920 -6.060 1.00 55.12 204 GLU A C 1
ATOM 1502 O O . GLU A 1 204 ? 5.800 21.918 -6.922 1.00 55.12 204 GLU A O 1
ATOM 1507 N N . GLY A 1 205 ? 5.024 21.165 -4.958 1.00 56.50 205 GLY A N 1
ATOM 1508 C CA . GLY A 1 205 ? 6.139 20.255 -4.673 1.00 56.50 205 GLY A CA 1
ATOM 1509 C C . GLY A 1 205 ? 6.158 18.948 -5.478 1.00 56.50 205 GLY A C 1
ATOM 1510 O O . GLY A 1 205 ? 7.192 18.281 -5.514 1.00 56.50 205 GLY A O 1
ATOM 1511 N N . THR A 1 206 ? 5.066 18.558 -6.143 1.00 59.12 206 THR A N 1
ATOM 1512 C CA . THR A 1 206 ? 5.063 17.330 -6.965 1.00 59.12 206 THR A CA 1
ATOM 1513 C C . THR A 1 206 ? 5.721 17.487 -8.316 1.00 59.12 206 THR A C 1
ATOM 1515 O O . THR A 1 206 ? 6.340 16.535 -8.782 1.00 59.12 206 THR A O 1
ATOM 1518 N N . ALA A 1 207 ? 5.672 18.680 -8.910 1.00 58.47 207 ALA A N 1
ATOM 1519 C CA . ALA A 1 207 ? 6.467 18.977 -10.096 1.00 58.47 207 ALA A CA 1
ATOM 1520 C C . ALA A 1 207 ? 7.966 18.782 -9.804 1.00 58.47 207 ALA A C 1
ATOM 1522 O O . ALA A 1 207 ? 8.651 18.132 -10.588 1.00 58.47 207 ALA A O 1
ATOM 1523 N N . ASP A 1 208 ? 8.437 19.231 -8.634 1.00 61.03 208 ASP A N 1
ATOM 1524 C CA . ASP A 1 208 ? 9.819 19.028 -8.180 1.00 61.03 208 ASP A CA 1
ATOM 1525 C C . ASP A 1 208 ? 10.136 17.542 -7.923 1.00 61.03 208 ASP A C 1
ATOM 1527 O O . ASP A 1 208 ? 11.228 17.088 -8.252 1.00 61.03 208 ASP A O 1
ATOM 1531 N N . LEU A 1 209 ? 9.202 16.760 -7.362 1.00 59.41 209 LEU A N 1
ATOM 1532 C CA . LEU A 1 209 ? 9.388 15.314 -7.154 1.00 59.41 209 LEU A CA 1
ATOM 1533 C C . LEU A 1 209 ? 9.436 14.537 -8.477 1.00 59.41 209 LEU A C 1
ATOM 1535 O O . LEU A 1 209 ? 10.309 13.690 -8.646 1.00 59.41 209 LEU A O 1
ATOM 1539 N N . LEU A 1 210 ? 8.536 14.830 -9.418 1.00 59.84 210 LEU A N 1
ATOM 1540 C CA . LEU A 1 210 ? 8.519 14.208 -10.746 1.00 59.84 210 LEU A CA 1
ATOM 1541 C C . LEU A 1 210 ? 9.757 14.598 -11.565 1.00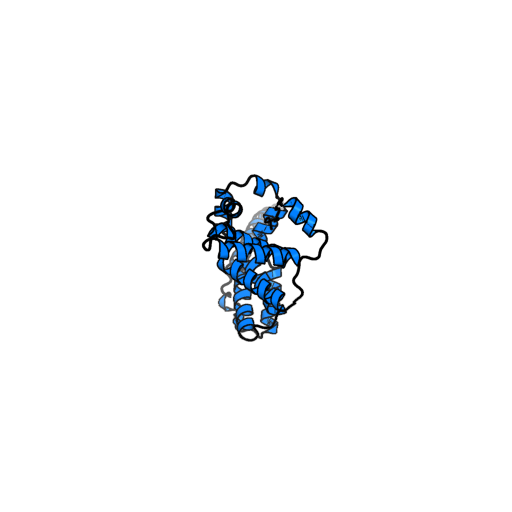 59.84 210 LEU A C 1
ATOM 1543 O O . LEU A 1 210 ? 10.358 13.741 -12.214 1.00 59.84 210 LEU A O 1
ATOM 1547 N N . GLU A 1 211 ? 10.194 15.858 -11.473 1.00 63.81 211 GLU A N 1
ATOM 1548 C CA . GLU A 1 211 ? 11.448 16.327 -12.072 1.00 63.81 211 GLU A CA 1
ATOM 1549 C C . GLU A 1 211 ? 12.670 15.663 -11.413 1.00 63.81 211 GLU A C 1
ATOM 1551 O O . GLU A 1 211 ? 13.595 15.251 -12.116 1.00 63.81 211 GLU A O 1
ATOM 1556 N N . MET A 1 212 ? 12.665 15.476 -10.086 1.00 54.47 212 MET A N 1
ATOM 1557 C CA . MET A 1 212 ? 13.732 14.779 -9.354 1.00 54.47 212 MET A CA 1
ATOM 1558 C C . MET A 1 212 ? 13.813 13.292 -9.714 1.00 54.47 212 MET A C 1
ATOM 1560 O O . MET A 1 212 ? 14.913 12.748 -9.800 1.00 54.47 212 MET A O 1
ATOM 1564 N N . LEU A 1 213 ? 12.671 12.641 -9.949 1.00 56.81 213 LEU A N 1
ATOM 1565 C CA . LEU A 1 213 ? 12.608 11.252 -10.408 1.00 56.81 213 LEU A CA 1
ATOM 1566 C C . LEU A 1 213 ? 12.955 11.103 -11.899 1.00 56.81 213 LEU A C 1
ATOM 1568 O O . LEU A 1 213 ? 13.149 9.985 -12.369 1.00 56.81 213 LEU A O 1
ATOM 1572 N N . GLY A 1 214 ? 13.071 12.208 -12.645 1.00 54.62 214 GLY A N 1
ATOM 1573 C CA . GLY A 1 214 ? 13.461 12.202 -14.056 1.00 54.62 214 GLY A CA 1
ATOM 1574 C C . GLY A 1 214 ? 12.445 11.531 -14.983 1.00 54.62 214 GLY A C 1
ATOM 1575 O O . GLY A 1 214 ? 12.812 11.126 -16.087 1.00 54.62 214 GLY A O 1
ATOM 1576 N N . ILE A 1 215 ? 11.190 11.394 -14.546 1.00 55.19 215 ILE A N 1
ATOM 1577 C CA . ILE A 1 215 ? 10.145 10.718 -15.314 1.00 55.19 215 ILE A CA 1
ATOM 1578 C C . ILE A 1 215 ? 9.414 11.755 -16.175 1.00 55.19 215 ILE A C 1
ATOM 1580 O O . ILE A 1 215 ? 8.582 12.517 -15.685 1.00 55.19 215 ILE A O 1
ATOM 1584 N N . ASP A 1 216 ? 9.738 11.797 -17.469 1.00 58.03 216 ASP A N 1
ATOM 1585 C CA . ASP A 1 216 ? 9.019 12.607 -18.459 1.00 58.03 216 ASP A CA 1
ATOM 1586 C C . ASP A 1 216 ? 7.870 11.778 -19.059 1.00 58.03 216 ASP A C 1
ATOM 1588 O O . ASP A 1 216 ? 8.069 11.000 -19.990 1.00 58.03 216 ASP A O 1
ATOM 1592 N N . PHE A 1 217 ? 6.657 11.928 -18.514 1.00 54.38 217 PHE A N 1
ATOM 1593 C CA . PHE A 1 217 ? 5.435 11.256 -18.992 1.00 54.38 217 PHE A CA 1
ATOM 1594 C C . PHE A 1 217 ? 4.831 11.895 -20.257 1.00 54.38 217 PHE A C 1
ATOM 1596 O O . PHE A 1 217 ? 3.630 11.782 -20.512 1.00 54.38 217 PHE A O 1
ATOM 1603 N N . SER A 1 218 ? 5.626 12.595 -21.068 1.00 57.50 218 SER A N 1
ATOM 1604 C CA . SER A 1 218 ? 5.211 13.053 -22.394 1.00 57.50 218 SER A CA 1
ATOM 1605 C C . SER A 1 218 ? 5.038 11.857 -23.352 1.00 57.50 218 SER A C 1
ATOM 1607 O O . SER A 1 218 ? 5.828 11.680 -24.284 1.00 57.50 218 SER A O 1
ATOM 1609 N N . PHE A 1 219 ? 3.989 11.050 -23.177 1.00 46.81 219 PHE A N 1
ATOM 1610 C CA . PHE A 1 219 ? 3.495 10.171 -24.237 1.00 46.81 219 PHE A CA 1
ATOM 1611 C C . PHE A 1 219 ? 3.025 11.076 -25.382 1.00 46.81 219 PHE A C 1
ATOM 1613 O O . PHE A 1 219 ? 2.121 11.897 -25.224 1.00 46.81 219 PHE A O 1
ATOM 1620 N N . GLY A 1 220 ? 3.763 11.058 -26.492 1.00 41.78 220 GLY A N 1
ATOM 1621 C CA . GLY A 1 220 ? 3.565 11.996 -27.592 1.00 41.78 220 GLY A CA 1
ATOM 1622 C C . GLY A 1 220 ? 2.178 11.838 -28.210 1.00 41.78 220 GLY A C 1
ATOM 1623 O O . GLY A 1 220 ? 1.889 10.786 -28.763 1.00 41.78 220 GLY A O 1
ATOM 1624 N N . GLY A 1 221 ? 1.356 12.887 -28.126 1.00 36.31 221 GLY A N 1
ATOM 1625 C CA . GLY A 1 221 ? 0.076 12.978 -28.841 1.00 36.31 221 GLY A CA 1
ATOM 1626 C C . GLY A 1 221 ? 0.193 13.356 -30.315 1.00 36.31 221 GLY A C 1
ATOM 1627 O O . GLY A 1 221 ? 1.301 13.723 -30.779 1.00 36.31 221 GLY A O 1
#

Foldseek 3Di:
DDDDPPPVVVVVVVVVVVVVVVVVVCVVPPPCPVVPDQLLPDDPVSLLVQLVVLLVVLDLVSLVSSLVNLVVVCVVVVLPLVSLQSSLSSLCSNQCVVVVVVVCVVPVVCVVVDDPVNVVVVVVSGPLVSLVSSLVSVLSSVVSVHDHDPVSLLSSLVSLLVVLQVLLVHNVSVVVADPPDPSNVVSVVSNVVSVVSLVVNPDPCSVVVCVVVVDDPCPDD